Protein AF-A0A8J2QNC5-F1 (afdb_monomer)

Solvent-accessible surface area (backbone atoms only — not comparable to full-atom values): 19377 Å² total; per-residue (Å²): 136,86,84,87,81,80,96,69,86,77,87,66,56,69,68,59,48,33,49,53,51,22,51,49,37,70,78,50,76,65,97,70,97,42,70,90,54,40,62,52,73,71,55,55,55,54,47,46,69,73,39,71,86,63,71,85,75,71,85,70,73,86,60,98,73,68,74,69,54,45,62,67,56,53,47,48,50,52,51,52,52,49,53,52,28,50,76,73,73,49,48,74,44,47,76,37,73,85,32,54,48,76,51,63,70,46,68,48,73,67,62,102,68,95,68,97,61,63,35,40,39,38,92,66,32,42,47,48,73,48,88,58,74,51,87,69,59,81,49,49,63,92,90,46,54,40,45,34,24,91,82,38,53,89,39,44,66,51,47,37,48,41,43,69,71,44,52,51,51,48,36,59,75,72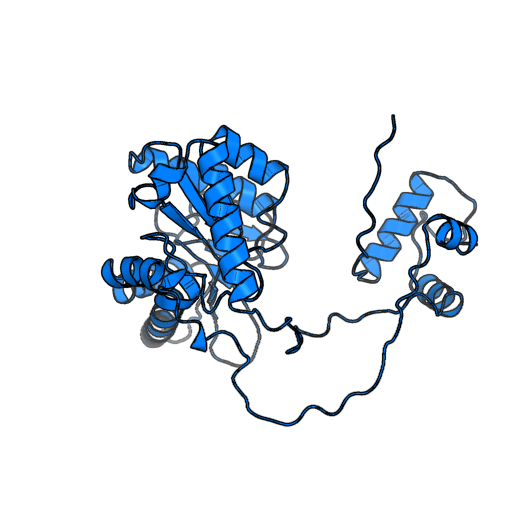,65,49,66,76,62,30,42,37,38,30,63,61,48,78,41,64,72,32,70,68,36,52,49,51,30,53,77,69,33,34,46,80,41,67,40,68,75,94,37,48,89,53,60,33,32,53,69,63,41,45,49,63,46,32,55,51,33,34,56,54,39,52,50,51,51,46,68,76,39,78,90,62,76,66,42,87,52,56,41,44,48,47,43,49,59,10,40,69,74,43,65,45,74,65,45,56,54,47,10,31,41,63,34,22,58,43,64,68,39,72,90,77,48,71,56,84,75,32,70,72,92,70,96,71,82,90,77,90,80,81,89,81,84,85,81,84,83,52,72,75,60,52,67,72,63,79,119

Organism: NCBI:txid151541

Sequence (321 aa):
MDYKVNEEGVSLKIENWKRSVSKFLEEKPRPNPFKVNYPGDGWVKAFLKRHPNIVQRTSEGVTQSSANVSEQDIRKWFAEIHQYLEEIGLLQLLDDRTRVFNGDESGFQLCPKTGKLLEKLAHPWLSTTTSEFHKNSDGIPKDWGEGRSDNGWMTSELFFEYIGNIFYPYLLQKGVALPVIYFLDGYKTHLTYCASKLCKELGIELIALYTNATHILQPTDVAVFRPVKAAWKDTARTWLMNNPGESITKVNFAGILDEALEKSIKPETLINGFKACWLVPFNPDAIDYEKCLGSNKHNQTQNPQHQERVLSFSQFSQIVI

Structure (mmCIF, N/CA/C/O backbone):
data_AF-A0A8J2QNC5-F1
#
_entry.id   AF-A0A8J2QNC5-F1
#
loop_
_atom_site.group_PDB
_atom_site.id
_atom_site.type_symbol
_atom_site.label_atom_id
_atom_site.label_alt_id
_atom_site.label_comp_id
_atom_site.label_asym_id
_atom_site.label_entity_id
_atom_site.label_seq_id
_atom_site.pdbx_PDB_ins_code
_atom_site.Cartn_x
_atom_site.Cartn_y
_atom_site.Cartn_z
_atom_site.occupancy
_atom_site.B_iso_or_equiv
_atom_site.auth_seq_id
_atom_site.auth_comp_id
_atom_site.auth_asym_id
_atom_site.auth_atom_id
_atom_site.pdbx_PDB_model_num
ATOM 1 N N . MET A 1 1 ? -0.934 31.432 20.624 1.00 29.62 1 MET A N 1
ATOM 2 C CA . MET A 1 1 ? 0.409 31.288 21.230 1.00 29.62 1 MET A CA 1
ATOM 3 C C . MET A 1 1 ? 0.637 29.813 21.523 1.00 29.62 1 MET A C 1
ATOM 5 O O . MET A 1 1 ? -0.338 29.076 21.543 1.00 29.62 1 MET A O 1
ATOM 9 N N . ASP A 1 2 ? 1.899 29.426 21.695 1.00 21.16 2 ASP A N 1
ATOM 10 C CA . ASP A 1 2 ? 2.385 28.104 22.123 1.00 21.16 2 ASP A CA 1
ATOM 11 C C . ASP A 1 2 ? 2.107 26.903 21.202 1.00 21.16 2 ASP A C 1
ATOM 13 O O . ASP A 1 2 ? 1.173 26.128 21.389 1.00 21.16 2 ASP A O 1
ATOM 17 N N . TYR A 1 3 ? 3.029 26.686 20.257 1.00 21.08 3 TYR A N 1
ATOM 18 C CA . TYR A 1 3 ? 3.236 25.382 19.623 1.00 21.08 3 TYR A CA 1
ATOM 19 C C . TYR A 1 3 ? 4.318 24.606 20.384 1.00 21.08 3 TYR A C 1
ATOM 21 O O . TYR A 1 3 ? 5.479 25.019 20.416 1.00 21.08 3 TYR A O 1
ATOM 29 N N . LYS A 1 4 ? 3.949 23.462 20.969 1.00 22.31 4 LYS A N 1
ATOM 30 C CA . LYS A 1 4 ? 4.911 22.451 21.433 1.00 22.31 4 LYS A CA 1
ATOM 31 C C . LYS A 1 4 ? 5.438 21.680 20.220 1.00 22.31 4 LYS A C 1
ATOM 33 O O . LYS A 1 4 ? 4.648 21.247 19.387 1.00 22.31 4 LYS A O 1
ATOM 38 N N . VAL A 1 5 ? 6.755 21.504 20.134 1.00 27.64 5 VAL A N 1
ATOM 39 C CA . VAL A 1 5 ? 7.411 20.661 19.121 1.00 27.64 5 VAL A CA 1
ATOM 40 C C . VAL A 1 5 ? 7.910 19.396 19.813 1.00 27.64 5 VAL A C 1
ATOM 42 O O . VAL A 1 5 ? 8.544 19.487 20.862 1.00 27.64 5 VAL A O 1
ATOM 45 N N . ASN A 1 6 ? 7.582 18.232 19.252 1.00 27.06 6 ASN A N 1
ATOM 46 C CA . ASN A 1 6 ? 7.775 16.933 19.901 1.00 27.06 6 ASN A CA 1
ATOM 47 C C . ASN A 1 6 ? 9.232 16.434 19.840 1.00 27.06 6 ASN A C 1
ATOM 49 O O . ASN A 1 6 ? 9.978 16.739 18.910 1.00 27.06 6 ASN A O 1
ATOM 53 N N . GLU A 1 7 ? 9.609 15.626 20.832 1.00 32.22 7 GLU A N 1
ATOM 54 C CA . GLU A 1 7 ? 10.976 15.162 21.107 1.00 32.22 7 GLU A CA 1
ATOM 55 C C . GLU A 1 7 ? 11.422 13.962 20.235 1.00 32.22 7 GLU A C 1
ATOM 57 O O . GLU A 1 7 ? 11.899 12.954 20.751 1.00 32.22 7 GLU A O 1
ATOM 62 N N . GLU A 1 8 ? 11.306 14.050 18.905 1.00 34.81 8 GLU A N 1
ATOM 63 C CA . GLU A 1 8 ? 11.883 13.041 17.996 1.00 34.81 8 GLU A CA 1
ATOM 64 C C . GLU A 1 8 ? 13.254 13.471 17.445 1.00 34.81 8 GLU A C 1
ATOM 66 O O . GLU A 1 8 ? 13.409 14.520 16.817 1.00 34.81 8 GLU A O 1
ATOM 71 N N . GLY A 1 9 ? 14.272 12.633 17.672 1.00 33.31 9 GLY A N 1
ATOM 72 C CA . GLY A 1 9 ? 15.656 12.901 17.281 1.00 33.31 9 GLY A CA 1
ATOM 73 C C . GLY A 1 9 ? 15.840 13.034 15.766 1.00 33.31 9 GLY A C 1
ATOM 74 O O . GLY A 1 9 ? 15.648 12.080 15.012 1.00 33.31 9 GLY A O 1
ATOM 75 N N . VAL A 1 10 ? 16.271 14.213 15.314 1.00 31.25 10 VAL A N 1
ATOM 76 C CA . VAL A 1 10 ? 16.454 14.501 13.886 1.00 31.25 10 VAL A CA 1
ATOM 77 C C . VAL A 1 10 ? 17.689 13.778 13.336 1.00 31.25 10 VAL A C 1
ATOM 79 O O . VAL A 1 10 ? 18.814 14.019 13.774 1.00 31.25 10 VAL A O 1
ATOM 82 N N . SER A 1 11 ? 17.501 12.944 12.308 1.00 36.34 11 SER A N 1
ATOM 83 C CA . SER A 1 11 ? 18.607 12.433 11.489 1.00 36.34 11 SER A CA 1
ATOM 84 C C . SER A 1 11 ? 19.166 13.566 10.621 1.00 36.34 11 SER A C 1
ATOM 86 O O . SER A 1 11 ? 18.604 13.943 9.590 1.00 36.34 11 SER A O 1
ATOM 88 N N . LEU A 1 12 ? 20.260 14.171 11.080 1.00 44.06 12 LEU A N 1
ATOM 89 C CA . LEU A 1 12 ? 20.833 15.363 10.467 1.00 44.06 12 LEU A CA 1
ATOM 90 C C . LEU A 1 12 ? 21.893 15.009 9.417 1.00 44.06 12 LEU A C 1
ATOM 92 O O . LEU A 1 12 ? 23.070 14.826 9.727 1.00 44.06 12 LEU A O 1
ATOM 96 N N . LYS A 1 13 ? 21.504 15.055 8.135 1.00 54.78 13 LYS A N 1
ATOM 97 C CA . LYS A 1 13 ? 22.460 15.449 7.085 1.00 54.78 13 LYS A CA 1
ATOM 98 C C . LYS A 1 13 ? 23.021 16.827 7.460 1.00 54.78 13 LYS A C 1
ATOM 100 O O . LYS A 1 13 ? 22.252 17.704 7.854 1.00 54.78 13 LYS A O 1
ATOM 105 N N . ILE A 1 14 ? 24.332 17.028 7.309 1.00 57.78 14 ILE A N 1
ATOM 106 C CA . ILE A 1 14 ? 25.032 18.258 7.735 1.00 57.78 14 ILE A CA 1
ATOM 107 C C . ILE A 1 14 ? 24.345 19.531 7.199 1.00 57.78 14 ILE A C 1
ATOM 109 O O . ILE A 1 14 ? 24.157 20.482 7.953 1.00 57.78 14 ILE A O 1
ATOM 113 N N . GLU A 1 15 ? 23.872 19.519 5.950 1.00 60.22 15 GLU A N 1
ATOM 114 C CA . GLU A 1 15 ? 23.147 20.643 5.334 1.00 60.22 15 GLU A CA 1
ATOM 115 C C . GLU A 1 15 ? 21.818 20.991 6.023 1.00 60.22 15 GLU A C 1
ATOM 117 O O . GLU A 1 15 ? 21.494 22.170 6.181 1.00 60.22 15 GLU A O 1
ATOM 122 N N . ASN A 1 16 ? 21.066 19.990 6.493 1.00 57.44 16 ASN A N 1
ATOM 123 C CA . ASN A 1 16 ? 19.830 20.228 7.244 1.00 57.44 16 ASN A CA 1
ATOM 124 C C . ASN A 1 16 ? 20.146 20.895 8.583 1.00 57.44 16 ASN A C 1
ATOM 126 O O . ASN A 1 16 ? 19.436 21.808 8.993 1.00 57.44 16 ASN A O 1
ATOM 130 N N . TRP A 1 17 ? 21.245 20.496 9.228 1.00 63.81 17 TRP A N 1
ATOM 131 C CA . TRP A 1 17 ? 21.673 21.101 10.483 1.00 63.81 17 TRP A CA 1
ATOM 132 C C . TRP A 1 17 ? 22.150 22.549 10.299 1.00 63.81 17 TRP A C 1
ATOM 134 O O . TRP A 1 17 ? 21.709 23.431 11.038 1.00 63.81 17 TRP A O 1
ATOM 144 N N . LYS A 1 18 ? 22.954 22.829 9.261 1.00 72.94 18 LYS A N 1
ATOM 145 C CA . LYS A 1 18 ? 23.329 24.203 8.879 1.00 72.94 18 LYS A CA 1
ATOM 146 C C . LYS A 1 18 ? 22.092 25.073 8.624 1.00 72.94 18 LYS A C 1
ATOM 148 O O . LYS A 1 18 ? 22.010 26.188 9.138 1.00 72.94 18 LYS A O 1
ATOM 153 N N . ARG A 1 19 ? 21.099 24.549 7.891 1.00 71.06 19 ARG A N 1
ATOM 154 C CA . ARG A 1 19 ? 19.824 25.234 7.612 1.00 71.06 19 ARG A CA 1
ATOM 155 C C . ARG A 1 19 ? 19.006 25.487 8.887 1.00 71.06 19 ARG A C 1
ATOM 157 O O . ARG A 1 19 ? 18.462 26.578 9.030 1.00 71.06 19 ARG A O 1
ATOM 164 N N . SER A 1 20 ? 18.958 24.543 9.831 1.00 68.88 20 SER A N 1
ATOM 165 C CA . SER A 1 20 ? 18.311 24.747 11.139 1.00 68.88 20 SER A CA 1
ATOM 166 C C . SER A 1 20 ? 18.982 25.851 11.962 1.00 68.88 20 SER A C 1
ATOM 168 O O . SER A 1 20 ? 18.287 26.646 12.589 1.00 68.88 20 SER A O 1
ATOM 170 N N . VAL A 1 21 ? 20.317 25.936 11.938 1.00 74.44 21 VAL A N 1
ATOM 171 C CA . VAL A 1 21 ? 21.070 27.004 12.620 1.00 74.44 21 VAL A CA 1
ATOM 172 C C . VAL A 1 21 ? 20.845 28.367 11.949 1.00 74.44 21 VAL A C 1
ATOM 174 O O . VAL A 1 21 ? 20.629 29.342 12.664 1.00 74.44 21 VAL A O 1
ATOM 177 N N . SER A 1 22 ? 20.815 28.435 10.611 1.00 77.50 22 SER A N 1
ATOM 178 C CA . SER A 1 22 ? 20.466 29.665 9.871 1.00 77.50 22 SER A CA 1
ATOM 179 C C . SER A 1 22 ? 19.078 30.171 10.265 1.00 77.50 22 SER A C 1
ATOM 181 O O . SER A 1 22 ? 18.946 31.289 10.757 1.00 77.50 22 SER A O 1
ATOM 183 N N . LYS A 1 23 ? 18.064 29.295 10.193 1.00 74.81 23 LYS A N 1
ATOM 184 C CA . LYS A 1 23 ? 16.684 29.620 10.573 1.00 74.81 23 LYS A CA 1
ATOM 185 C C . LYS A 1 23 ? 16.572 30.090 12.029 1.00 74.81 23 LYS A C 1
ATOM 187 O O . LYS A 1 23 ? 15.871 31.055 12.308 1.00 74.81 23 LYS A O 1
ATOM 192 N N . PHE A 1 24 ? 17.301 29.469 12.959 1.00 76.81 24 PHE A N 1
ATOM 193 C CA . PHE A 1 24 ? 17.338 29.924 14.353 1.00 76.81 24 PHE A CA 1
ATOM 194 C C . PHE A 1 24 ? 17.946 31.330 14.506 1.00 76.81 24 PHE A C 1
ATOM 196 O O . PHE A 1 24 ? 17.473 32.111 15.329 1.00 76.81 24 PHE A O 1
ATOM 203 N N . LEU A 1 25 ? 18.976 31.671 13.725 1.00 77.56 25 LEU A N 1
ATOM 204 C CA . LEU A 1 25 ? 19.596 33.003 13.729 1.00 77.56 25 LEU A CA 1
ATOM 205 C C . LEU A 1 25 ? 18.751 34.064 13.009 1.00 77.56 25 LEU A C 1
ATOM 207 O O . LEU A 1 25 ? 18.864 35.244 13.333 1.00 77.56 25 LEU A O 1
ATOM 211 N N . GLU A 1 26 ? 17.899 33.658 12.069 1.00 76.50 26 GLU A N 1
ATOM 212 C CA . GLU A 1 26 ? 16.871 34.504 11.452 1.00 76.50 26 GLU A CA 1
ATOM 213 C C . GLU A 1 26 ? 15.725 34.792 12.443 1.00 76.50 26 GLU A C 1
ATOM 215 O O . GLU A 1 26 ? 15.348 35.947 12.629 1.00 76.50 26 GLU A O 1
ATOM 220 N N . GLU A 1 27 ? 15.221 33.768 13.144 1.00 72.94 27 GLU A N 1
ATOM 221 C CA . GLU A 1 27 ? 14.163 33.900 14.163 1.00 72.94 27 GLU A CA 1
ATOM 222 C C . GLU A 1 27 ? 14.635 34.613 15.442 1.00 72.94 27 GLU A C 1
ATOM 224 O O . GLU A 1 27 ? 13.846 35.277 16.118 1.00 72.94 27 GLU A O 1
ATOM 229 N N . LYS A 1 28 ? 15.913 34.460 15.811 1.00 77.69 28 LYS A N 1
ATOM 230 C CA . LYS A 1 28 ? 16.523 35.057 17.010 1.00 77.69 28 LYS A CA 1
ATOM 231 C C . LYS A 1 28 ? 17.882 35.678 16.662 1.00 77.69 28 LYS A C 1
ATOM 233 O O . LYS A 1 28 ? 18.916 35.067 16.952 1.00 77.69 28 LYS A O 1
ATOM 238 N N . PRO A 1 29 ? 17.898 36.900 16.090 1.00 78.12 29 PRO A N 1
ATOM 239 C CA . PRO A 1 29 ? 19.122 37.586 15.690 1.00 78.12 29 PRO A CA 1
ATOM 240 C C . PRO A 1 29 ? 20.141 37.693 16.827 1.00 78.12 29 PRO A C 1
ATOM 242 O O . PRO A 1 29 ? 19.853 38.211 17.908 1.00 78.12 29 PRO A O 1
ATOM 245 N N . ARG A 1 30 ? 21.355 37.197 16.575 1.00 76.56 30 ARG A N 1
ATOM 246 C CA . ARG A 1 30 ? 22.497 37.239 17.500 1.00 76.56 30 ARG A CA 1
ATOM 247 C C . ARG A 1 30 ? 23.788 37.536 16.731 1.00 76.56 30 ARG A C 1
ATOM 249 O O . ARG A 1 30 ? 23.935 37.027 15.616 1.00 76.56 30 ARG A O 1
ATOM 256 N N . PRO A 1 31 ? 24.743 38.291 17.311 1.00 79.06 31 PRO A N 1
ATOM 257 C CA . PRO A 1 31 ? 26.072 38.457 16.730 1.00 79.06 31 PRO A CA 1
ATOM 258 C C . PRO A 1 31 ? 26.729 37.094 16.495 1.00 79.06 31 PRO A C 1
ATOM 260 O O . PRO A 1 31 ? 26.821 36.277 17.410 1.00 79.06 31 PRO A O 1
ATOM 263 N N . ASN A 1 32 ? 27.156 36.834 15.262 1.00 82.12 32 ASN A N 1
ATOM 264 C CA . ASN A 1 32 ? 27.737 35.560 14.852 1.00 82.12 32 ASN A CA 1
ATOM 265 C C . ASN A 1 32 ? 28.772 35.781 13.726 1.00 82.12 32 ASN A C 1
ATOM 267 O O . ASN A 1 32 ? 28.712 36.804 13.043 1.00 82.12 32 ASN A O 1
ATOM 271 N N . PRO A 1 33 ? 29.732 34.860 13.522 1.00 77.94 33 PRO A N 1
ATOM 272 C CA . PRO A 1 33 ? 30.798 35.021 12.531 1.00 77.94 33 PRO A CA 1
ATOM 273 C C . PRO A 1 33 ? 30.414 34.527 11.121 1.00 77.94 33 PRO A C 1
ATOM 275 O O . PRO A 1 33 ? 31.298 34.331 10.284 1.00 77.94 33 PRO A O 1
ATOM 278 N N . PHE A 1 34 ? 29.136 34.243 10.847 1.00 83.00 34 PHE A N 1
ATOM 279 C CA . PHE A 1 34 ? 28.715 33.622 9.591 1.00 83.00 34 PHE A CA 1
ATOM 280 C C . PHE A 1 34 ? 28.408 34.654 8.508 1.00 83.00 34 PHE A C 1
ATOM 282 O O . PHE A 1 34 ? 27.850 35.721 8.759 1.00 83.00 34 PHE A O 1
ATOM 289 N N . LYS A 1 35 ? 28.712 34.303 7.255 1.00 74.12 35 LYS A N 1
ATOM 290 C CA . LYS A 1 35 ? 28.226 35.068 6.105 1.00 74.12 35 LYS A CA 1
ATOM 291 C C . LYS A 1 35 ? 26.746 34.737 5.913 1.00 74.12 35 LYS A C 1
ATOM 293 O O . LYS A 1 35 ? 26.406 33.574 5.730 1.00 74.12 35 LYS A O 1
ATOM 298 N N . VAL A 1 36 ? 25.888 35.759 5.957 1.00 79.12 36 VAL A N 1
ATOM 299 C CA . VAL A 1 36 ? 24.428 35.628 5.772 1.00 79.12 36 VAL A CA 1
ATOM 300 C C . VAL A 1 36 ? 23.804 34.617 6.757 1.00 79.12 36 VAL A C 1
ATOM 302 O O . VAL A 1 36 ? 23.012 33.772 6.366 1.00 79.12 36 VAL A O 1
ATOM 305 N N . ASN A 1 37 ? 24.216 34.657 8.034 1.00 79.75 37 ASN A N 1
ATOM 306 C CA . ASN A 1 37 ? 23.778 33.750 9.115 1.00 79.75 37 ASN A CA 1
ATOM 307 C C . ASN A 1 37 ? 23.976 32.234 8.866 1.00 79.75 37 ASN A C 1
ATOM 309 O O . ASN A 1 37 ? 23.597 31.424 9.713 1.00 79.75 37 ASN A O 1
ATOM 313 N N . TYR A 1 38 ? 24.626 31.830 7.770 1.00 81.38 38 TYR A N 1
ATOM 314 C CA . TYR A 1 38 ? 24.730 30.430 7.370 1.00 81.38 38 TYR A CA 1
ATOM 315 C C . TYR A 1 38 ? 26.075 29.800 7.793 1.00 81.38 38 TYR A C 1
ATOM 317 O O . TYR A 1 38 ? 27.135 30.221 7.310 1.00 81.38 38 TYR A O 1
ATOM 325 N N . PRO A 1 39 ? 26.093 28.789 8.685 1.00 81.38 39 PRO A N 1
ATOM 326 C CA . PRO A 1 39 ? 27.338 28.207 9.186 1.00 81.38 39 PRO A CA 1
ATOM 327 C C . PRO A 1 39 ? 28.057 27.338 8.142 1.00 81.38 39 PRO A C 1
ATOM 329 O O . PRO A 1 39 ? 27.474 26.457 7.514 1.00 81.38 39 PRO A O 1
ATOM 332 N N . GLY A 1 40 ? 29.371 27.535 8.008 1.00 78.12 40 GLY A N 1
ATOM 333 C CA . GLY A 1 40 ? 30.230 26.715 7.144 1.00 78.12 40 GLY A CA 1
ATOM 334 C C . GLY A 1 40 ? 30.708 25.407 7.793 1.00 78.12 40 GLY A C 1
ATOM 335 O O . GLY A 1 40 ? 30.679 25.244 9.015 1.00 78.12 40 GLY A O 1
ATOM 336 N N . ASP A 1 41 ? 31.243 24.487 6.984 1.00 75.62 41 ASP A N 1
ATOM 337 C CA . ASP A 1 41 ? 31.716 23.161 7.429 1.00 75.62 41 ASP A CA 1
ATOM 338 C C . ASP A 1 41 ? 32.798 23.192 8.516 1.00 75.62 41 ASP A C 1
ATOM 340 O O . ASP A 1 41 ? 32.871 22.295 9.357 1.00 75.62 41 ASP A O 1
ATOM 344 N N . GLY A 1 42 ? 33.634 24.234 8.534 1.00 76.88 42 GLY A N 1
ATOM 345 C CA . GLY A 1 42 ? 34.617 24.437 9.601 1.00 76.88 42 GLY A CA 1
ATOM 346 C C . GLY A 1 42 ? 33.959 24.644 10.970 1.00 76.88 42 GLY A C 1
ATOM 347 O O . GLY A 1 42 ? 34.421 24.084 11.963 1.00 76.88 42 GLY A O 1
ATOM 348 N N . TRP A 1 43 ? 32.841 25.378 11.017 1.00 82.69 43 TRP A N 1
ATOM 349 C CA . TRP A 1 43 ? 32.079 25.584 12.249 1.00 82.69 43 TRP A CA 1
ATOM 350 C C . TRP A 1 43 ? 31.350 24.308 12.677 1.00 82.69 43 TRP A C 1
ATOM 352 O O . TRP A 1 43 ? 31.426 23.938 13.846 1.00 82.69 43 TRP A O 1
ATOM 362 N N . VAL A 1 44 ? 30.739 23.588 11.728 1.00 73.62 44 VAL A N 1
ATOM 363 C CA . VAL A 1 44 ? 30.098 22.277 11.952 1.00 73.62 44 VAL A CA 1
ATOM 364 C C . VAL A 1 44 ? 31.063 21.314 12.656 1.00 73.62 44 VAL A C 1
ATOM 366 O O . VAL A 1 44 ? 30.740 20.761 13.708 1.00 73.62 44 VAL A O 1
ATOM 369 N N . LYS A 1 45 ? 32.288 21.174 12.131 1.00 73.50 45 LYS A N 1
ATOM 370 C CA . LYS A 1 45 ? 33.338 20.323 12.719 1.00 73.50 45 LYS A CA 1
ATOM 371 C C . LYS A 1 45 ? 33.786 20.812 14.100 1.00 73.50 45 LYS A C 1
ATOM 373 O O . LYS A 1 45 ? 33.954 20.002 15.010 1.00 73.50 45 LYS A O 1
ATOM 378 N N . ALA A 1 46 ? 33.968 22.122 14.277 1.00 75.62 46 ALA A N 1
ATOM 379 C CA . ALA A 1 46 ? 34.371 22.703 15.559 1.00 75.62 46 ALA A CA 1
ATOM 380 C C . ALA A 1 46 ? 33.291 22.555 16.647 1.00 75.62 46 ALA A C 1
ATOM 382 O O . ALA A 1 46 ? 33.618 22.344 17.811 1.00 75.62 46 ALA A O 1
ATOM 383 N N . PHE A 1 47 ? 32.012 22.632 16.282 1.00 75.31 47 PHE A N 1
ATOM 384 C CA . PHE A 1 47 ? 30.885 22.430 17.189 1.00 75.31 47 PHE A CA 1
ATOM 385 C C . PHE A 1 47 ? 30.745 20.960 17.601 1.00 75.31 47 PHE A C 1
ATOM 387 O O . PHE A 1 47 ? 30.717 20.679 18.794 1.00 75.31 47 PHE A O 1
ATOM 394 N N . LEU A 1 48 ? 30.763 20.010 16.656 1.00 69.12 48 LEU A N 1
ATOM 395 C CA . LEU A 1 48 ? 30.725 18.575 16.989 1.00 69.12 48 LEU A CA 1
ATOM 396 C C . LEU A 1 48 ? 31.912 18.164 17.881 1.00 69.12 48 LEU A C 1
ATOM 398 O O . LEU A 1 48 ? 31.746 17.380 18.810 1.00 69.12 48 LEU A O 1
ATOM 402 N N . LYS A 1 49 ? 33.093 18.771 17.683 1.00 73.44 49 LYS A N 1
ATOM 403 C CA . LYS A 1 49 ? 34.256 18.586 18.567 1.00 73.44 49 LYS A CA 1
ATOM 404 C C . LYS A 1 49 ? 34.055 19.155 19.984 1.00 73.44 49 LYS A C 1
ATOM 406 O O . LYS A 1 49 ? 34.629 18.616 20.925 1.00 73.44 49 LYS A O 1
ATOM 411 N N . ARG A 1 50 ? 33.275 20.233 20.149 1.00 75.44 50 ARG A N 1
ATOM 412 C CA . ARG A 1 50 ? 32.922 20.812 21.465 1.00 75.44 50 ARG A CA 1
ATOM 413 C C . ARG A 1 50 ? 31.793 20.055 22.170 1.00 75.44 50 ARG A C 1
ATOM 415 O O . ARG A 1 50 ? 31.714 20.102 23.393 1.00 75.44 50 ARG A O 1
ATOM 422 N N . HIS A 1 51 ? 30.957 19.342 21.420 1.00 66.81 51 HIS A N 1
ATOM 423 C CA . HIS A 1 51 ? 29.801 18.611 21.935 1.00 66.81 51 HIS A CA 1
ATOM 424 C C . HIS A 1 51 ? 29.881 17.121 21.550 1.00 66.81 51 HIS A C 1
ATOM 426 O O . HIS A 1 51 ? 29.052 16.651 20.769 1.00 66.81 51 HIS A O 1
ATOM 432 N N . PRO A 1 52 ? 30.843 16.352 22.106 1.00 64.69 52 PRO A N 1
ATOM 433 C CA . PRO A 1 52 ? 31.055 14.936 21.765 1.00 64.69 52 PRO A CA 1
ATOM 434 C C . PRO A 1 52 ? 29.847 14.038 22.085 1.00 64.69 52 PRO A C 1
ATOM 436 O O . PRO A 1 52 ? 29.732 12.935 21.563 1.00 64.69 52 PRO A O 1
ATOM 439 N N . ASN A 1 53 ? 28.920 14.534 22.908 1.00 53.12 53 ASN A N 1
ATOM 440 C CA . ASN A 1 53 ? 27.634 13.917 23.229 1.00 53.12 53 ASN A CA 1
ATOM 441 C C . ASN A 1 53 ? 26.704 13.821 21.995 1.00 53.12 53 ASN A C 1
ATOM 443 O O . ASN A 1 53 ? 25.748 13.049 21.999 1.00 53.12 53 ASN A O 1
ATOM 447 N N . ILE A 1 54 ? 26.954 14.623 20.952 1.00 56.44 54 ILE A N 1
ATOM 448 C CA . ILE A 1 54 ? 26.186 14.654 19.703 1.00 56.44 54 ILE A CA 1
ATOM 449 C C . ILE A 1 54 ? 26.805 13.642 18.734 1.00 56.44 54 ILE A C 1
ATOM 451 O O . ILE A 1 54 ? 27.692 13.958 17.940 1.00 56.44 54 ILE A O 1
ATOM 455 N N . VAL A 1 55 ? 26.334 12.398 18.809 1.00 47.56 55 VAL A N 1
ATOM 456 C CA . VAL A 1 55 ? 26.816 11.311 17.948 1.00 47.56 55 VAL A CA 1
ATOM 457 C C . VAL A 1 55 ? 26.296 11.495 16.522 1.00 47.56 55 VAL A C 1
ATOM 459 O O . VAL A 1 55 ? 25.092 11.415 16.272 1.00 47.56 55 VAL A O 1
ATOM 462 N N . GLN A 1 56 ? 27.210 11.672 15.564 1.00 43.34 56 GLN A N 1
ATOM 463 C CA . GLN A 1 56 ? 26.895 11.630 14.135 1.00 43.34 56 GLN A CA 1
ATOM 464 C C . GLN A 1 56 ? 26.532 10.192 13.728 1.00 43.34 56 GLN A C 1
ATOM 466 O O . GLN A 1 56 ? 27.377 9.429 13.258 1.00 43.34 56 GLN A O 1
ATOM 471 N N . ARG A 1 57 ? 25.262 9.811 13.895 1.00 39.66 57 ARG A N 1
ATOM 472 C CA . ARG A 1 57 ? 24.751 8.542 13.365 1.00 39.66 57 ARG A CA 1
ATOM 473 C C . ARG A 1 57 ? 24.726 8.621 11.842 1.00 39.66 57 ARG A C 1
ATOM 475 O O . ARG A 1 57 ? 23.974 9.403 11.262 1.00 39.66 57 ARG A O 1
ATOM 482 N N . THR A 1 58 ? 25.557 7.812 11.193 1.00 31.05 58 THR A N 1
ATOM 483 C CA . THR A 1 58 ? 25.344 7.497 9.775 1.00 31.05 58 THR A CA 1
ATOM 484 C C . THR A 1 58 ? 24.052 6.681 9.689 1.00 31.05 58 THR A C 1
ATOM 486 O O . THR A 1 58 ? 23.767 5.917 10.611 1.00 31.05 58 THR A O 1
ATOM 489 N N . SER A 1 59 ? 23.257 6.819 8.626 1.00 29.27 59 SER A N 1
ATOM 490 C CA . SER A 1 59 ? 22.192 5.847 8.369 1.00 29.27 59 SER A CA 1
ATOM 491 C C . SER A 1 59 ? 22.829 4.516 7.977 1.00 29.27 59 SER A C 1
ATOM 493 O O . SER A 1 59 ? 23.090 4.253 6.803 1.00 29.27 59 SER A O 1
ATOM 495 N N . GLU A 1 60 ? 23.102 3.684 8.978 1.00 28.78 60 GLU A N 1
ATOM 496 C CA . GLU A 1 60 ? 23.326 2.261 8.767 1.00 28.78 60 GLU A CA 1
ATOM 497 C C . GLU A 1 60 ? 22.122 1.721 7.988 1.00 28.78 60 GLU A C 1
ATOM 499 O O . GLU A 1 60 ? 20.968 1.956 8.355 1.00 28.78 60 GLU A O 1
ATOM 504 N N . GLY A 1 61 ? 22.382 1.075 6.849 1.00 35.50 61 GLY A N 1
ATOM 505 C CA . GLY A 1 61 ? 21.316 0.440 6.081 1.00 35.50 61 GLY A CA 1
ATOM 506 C C . GLY A 1 61 ? 20.681 -0.631 6.954 1.00 35.50 61 GLY A C 1
ATOM 507 O O . GLY A 1 61 ? 21.430 -1.455 7.470 1.00 35.50 61 GLY A O 1
ATOM 508 N N . VAL A 1 62 ? 19.350 -0.567 7.117 1.00 36.16 62 VAL A N 1
ATOM 509 C CA . VAL A 1 62 ? 18.534 -1.346 8.070 1.00 36.16 62 VAL A CA 1
ATOM 510 C C . VAL A 1 62 ? 19.142 -2.723 8.328 1.00 36.16 62 VAL A C 1
ATOM 512 O O . VAL A 1 62 ? 19.000 -3.650 7.530 1.00 36.16 62 VAL A O 1
ATOM 515 N N . THR A 1 63 ? 19.888 -2.819 9.427 1.00 32.00 63 THR A N 1
ATOM 516 C CA . THR A 1 63 ? 20.491 -4.065 9.886 1.00 32.00 63 THR A CA 1
ATOM 517 C C . THR A 1 63 ? 19.394 -4.971 10.440 1.00 32.00 63 THR A C 1
ATOM 519 O O . THR A 1 63 ? 18.262 -4.540 10.659 1.00 32.00 63 THR A O 1
ATOM 522 N N . GLN A 1 64 ? 19.707 -6.251 10.657 1.00 36.56 64 GLN A N 1
ATOM 523 C CA . GLN A 1 64 ? 18.774 -7.266 11.176 1.00 36.56 64 GLN A CA 1
ATOM 524 C C . GLN A 1 64 ? 18.459 -7.073 12.679 1.00 36.56 64 GLN A C 1
ATOM 526 O O . GLN A 1 64 ? 18.482 -8.014 13.464 1.00 36.56 64 GLN A O 1
ATOM 531 N N . SER A 1 65 ? 18.202 -5.829 13.077 1.00 33.34 65 SER A N 1
ATOM 532 C CA . SER A 1 65 ? 17.762 -5.369 14.395 1.00 33.34 65 SER A CA 1
ATOM 533 C C . SER A 1 65 ? 16.360 -4.746 14.338 1.00 33.34 65 SER A C 1
ATOM 535 O O . SER A 1 65 ? 15.944 -4.055 15.268 1.00 33.34 65 SER A O 1
ATOM 537 N N . SER A 1 66 ? 15.590 -5.037 13.281 1.00 42.72 66 SER A N 1
ATOM 538 C CA . SER A 1 66 ? 14.129 -5.049 13.374 1.00 42.72 66 SER A CA 1
ATOM 539 C C . SER A 1 66 ? 13.750 -5.963 14.539 1.00 42.72 66 SER A C 1
ATOM 541 O O . SER A 1 66 ? 14.040 -7.160 14.485 1.00 42.72 66 SER A O 1
ATOM 543 N N . ALA A 1 67 ? 13.160 -5.404 15.598 1.00 46.38 67 ALA A N 1
ATOM 544 C CA . ALA A 1 67 ? 12.718 -6.184 16.748 1.00 46.38 67 ALA A CA 1
ATOM 545 C C . ALA A 1 67 ? 11.856 -7.361 16.266 1.00 46.38 67 ALA A C 1
ATOM 547 O O . ALA A 1 67 ? 10.973 -7.165 15.430 1.00 46.38 67 ALA A O 1
ATOM 548 N N . ASN A 1 68 ? 12.154 -8.573 16.746 1.00 67.94 68 ASN A N 1
ATOM 549 C CA . ASN A 1 68 ? 11.457 -9.785 16.321 1.00 67.94 68 ASN A CA 1
ATOM 550 C C . ASN A 1 68 ? 9.957 -9.618 16.582 1.00 67.94 68 ASN A C 1
ATOM 552 O O . ASN A 1 68 ? 9.543 -9.620 17.741 1.00 67.94 68 ASN A O 1
ATOM 556 N N . VAL A 1 69 ? 9.159 -9.477 15.521 1.00 80.38 69 VAL A N 1
ATOM 557 C CA . VAL A 1 69 ? 7.702 -9.415 15.653 1.00 80.38 69 VAL A CA 1
ATOM 558 C C . VAL A 1 69 ? 7.205 -10.732 16.242 1.00 80.38 69 VAL A C 1
ATOM 560 O O . VAL A 1 69 ? 7.473 -11.806 15.694 1.00 80.38 69 VAL A O 1
ATOM 563 N N . SER A 1 70 ? 6.514 -10.657 17.378 1.00 88.50 70 SER A N 1
ATOM 564 C CA . SER A 1 70 ? 5.931 -11.831 18.018 1.00 88.50 70 SER A CA 1
ATOM 565 C C . SER A 1 70 ? 4.491 -12.063 17.555 1.00 88.50 70 SER A C 1
ATOM 567 O O . SER A 1 70 ? 3.798 -11.155 17.092 1.00 88.50 70 SER A O 1
ATOM 569 N N . GLU A 1 71 ? 4.004 -13.291 17.735 1.00 91.00 71 GLU A N 1
ATOM 570 C CA . GLU A 1 71 ? 2.57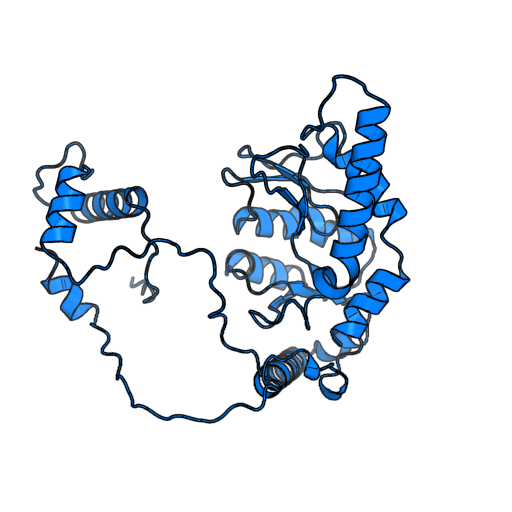4 -13.600 17.617 1.00 91.00 71 GLU A CA 1
ATOM 571 C C . GLU A 1 71 ? 1.719 -12.680 18.508 1.00 91.00 71 GLU A C 1
ATOM 573 O O . GLU A 1 71 ? 0.673 -12.200 18.073 1.00 91.00 71 GLU A O 1
ATOM 578 N N . GLN A 1 72 ? 2.185 -12.372 19.725 1.00 90.69 72 GLN A N 1
ATOM 579 C CA . GLN A 1 72 ? 1.468 -11.504 20.660 1.00 90.69 72 GLN A CA 1
ATOM 580 C C . GLN A 1 72 ? 1.323 -10.071 20.126 1.00 90.69 72 GLN A C 1
ATOM 582 O O . GLN A 1 72 ? 0.255 -9.480 20.284 1.00 90.69 72 GLN A O 1
ATOM 587 N N . ASP A 1 73 ? 2.350 -9.531 19.466 1.00 90.94 73 ASP A N 1
ATOM 588 C CA . ASP A 1 73 ? 2.305 -8.193 18.865 1.00 90.94 73 ASP A CA 1
ATOM 589 C C . ASP A 1 73 ? 1.284 -8.114 17.726 1.00 90.94 73 ASP A C 1
ATOM 591 O O . ASP A 1 73 ? 0.470 -7.191 17.678 1.00 90.94 73 ASP A O 1
ATOM 595 N N . ILE A 1 74 ? 1.286 -9.112 16.837 1.00 92.06 74 ILE A N 1
ATOM 596 C CA . ILE A 1 74 ? 0.340 -9.186 15.718 1.00 92.06 74 ILE A CA 1
ATOM 597 C C . ILE A 1 74 ? -1.084 -9.359 16.248 1.00 92.06 74 ILE A C 1
ATOM 599 O O . ILE A 1 74 ? -1.976 -8.620 15.841 1.00 92.06 74 ILE A O 1
ATOM 603 N N . ARG A 1 75 ? -1.316 -10.278 17.195 1.00 94.44 75 ARG A N 1
ATOM 604 C CA . ARG A 1 75 ? -2.638 -10.467 17.820 1.00 94.44 75 ARG A CA 1
ATOM 605 C C . ARG A 1 75 ? -3.142 -9.195 18.499 1.00 94.44 75 ARG A C 1
ATOM 607 O O . ARG A 1 75 ? -4.319 -8.870 18.368 1.00 94.44 75 ARG A O 1
ATOM 614 N N . LYS A 1 76 ? -2.257 -8.462 19.181 1.00 94.38 76 LYS A N 1
ATOM 615 C CA . LYS A 1 76 ? -2.572 -7.167 19.794 1.00 94.38 76 LYS A CA 1
ATOM 616 C C . LYS A 1 76 ? -2.973 -6.134 18.740 1.00 94.38 76 LYS A C 1
ATOM 618 O O . LYS A 1 76 ? -4.006 -5.501 18.915 1.00 94.38 76 LYS A O 1
ATOM 623 N N . TRP A 1 77 ? -2.239 -6.030 17.630 1.00 94.69 77 TRP A N 1
ATOM 624 C CA . TRP A 1 77 ? -2.609 -5.158 16.508 1.00 94.69 77 TRP A CA 1
ATOM 625 C C . TRP A 1 77 ? -3.973 -5.534 15.906 1.00 94.69 77 TRP A C 1
ATOM 627 O O . TRP A 1 77 ? -4.816 -4.660 15.734 1.00 94.69 77 TRP A O 1
ATOM 637 N N . PHE A 1 78 ? -4.250 -6.823 15.670 1.00 96.06 78 PHE A N 1
ATOM 638 C CA . PHE A 1 78 ? -5.569 -7.272 15.193 1.00 96.06 78 PHE A CA 1
ATOM 639 C C . PHE A 1 78 ? -6.703 -6.891 16.157 1.00 96.06 78 PHE A C 1
ATOM 641 O O . PHE A 1 78 ? -7.749 -6.426 15.709 1.00 96.06 78 PHE A O 1
ATOM 648 N N . ALA A 1 79 ? -6.496 -7.053 17.467 1.00 96.06 79 ALA A N 1
ATOM 649 C CA . ALA A 1 79 ? -7.476 -6.673 18.484 1.00 96.06 79 ALA A CA 1
ATOM 650 C C . ALA A 1 79 ? -7.687 -5.149 18.558 1.00 96.06 79 ALA A C 1
ATOM 652 O O . ALA A 1 79 ? -8.826 -4.696 18.638 1.00 96.06 79 ALA A O 1
ATOM 653 N N . GLU A 1 80 ? -6.612 -4.359 18.476 1.00 95.50 80 GLU A N 1
ATOM 654 C CA . GLU A 1 80 ? -6.671 -2.891 18.452 1.00 95.50 80 GLU A CA 1
ATOM 655 C C . GLU A 1 80 ? -7.410 -2.373 17.211 1.00 95.50 80 GLU A C 1
ATOM 657 O O . GLU A 1 80 ? -8.255 -1.489 17.331 1.00 95.50 80 GLU A O 1
ATOM 662 N N . ILE A 1 81 ? -7.159 -2.959 16.035 1.00 95.31 81 ILE A N 1
ATOM 663 C CA . ILE A 1 81 ? -7.874 -2.618 14.798 1.00 95.31 81 ILE A CA 1
ATOM 664 C C . ILE A 1 81 ? -9.346 -3.052 14.850 1.00 95.31 81 ILE A C 1
ATOM 666 O O . ILE A 1 81 ? -10.207 -2.280 14.431 1.00 95.31 81 ILE A O 1
ATOM 670 N N . HIS A 1 82 ? -9.660 -4.231 15.397 1.00 95.75 82 HIS A N 1
ATOM 671 C CA . HIS A 1 82 ? -11.049 -4.665 15.588 1.00 95.75 82 HIS A CA 1
ATOM 672 C C . HIS A 1 82 ? -11.813 -3.698 16.498 1.00 95.75 82 HIS A C 1
ATOM 674 O O . HIS A 1 82 ? -12.868 -3.200 16.112 1.00 95.75 82 HIS A O 1
ATOM 680 N N . GLN A 1 83 ? -11.273 -3.406 17.687 1.00 96.56 83 GLN A N 1
ATOM 681 C CA . GLN A 1 83 ? -11.896 -2.486 18.639 1.00 96.56 83 GLN A CA 1
ATOM 682 C C . GLN A 1 83 ? -12.071 -1.093 18.020 1.00 96.56 83 GLN A C 1
ATOM 684 O O . GLN A 1 83 ? -13.148 -0.512 18.109 1.00 96.56 83 GLN A O 1
ATOM 689 N N . TYR A 1 84 ? -11.044 -0.580 17.338 1.00 96.06 84 TYR A N 1
ATOM 690 C CA . TYR A 1 84 ? -11.114 0.710 16.657 1.00 96.06 84 TYR A CA 1
ATOM 691 C C . TYR A 1 84 ? -12.238 0.764 15.613 1.00 96.06 84 TYR A C 1
ATOM 693 O O . TYR A 1 84 ? -13.035 1.703 15.614 1.00 96.06 84 TYR A O 1
ATOM 701 N N . LEU A 1 85 ? -12.334 -0.249 14.744 1.00 95.19 85 LEU A N 1
ATOM 702 C CA . LEU A 1 85 ? -13.367 -0.327 13.707 1.00 95.19 85 LEU A CA 1
ATOM 703 C C . LEU A 1 85 ? -14.775 -0.515 14.288 1.00 95.19 85 LEU A C 1
ATOM 705 O O . LEU A 1 85 ? -15.742 -0.023 13.704 1.00 95.19 85 LEU A O 1
ATOM 709 N N . GLU A 1 86 ? -14.902 -1.182 15.433 1.00 96.25 86 GLU A N 1
ATOM 710 C CA . GLU A 1 86 ? -16.152 -1.290 16.189 1.00 96.25 86 GLU A CA 1
ATOM 711 C C . GLU A 1 86 ? -16.569 0.067 16.784 1.00 96.25 86 GLU A C 1
ATOM 713 O O . GLU A 1 86 ? -17.704 0.499 16.579 1.00 96.25 86 GLU A O 1
ATOM 718 N N . GLU A 1 87 ? -15.642 0.797 17.416 1.00 96.31 87 GLU A N 1
ATOM 719 C CA . GLU A 1 87 ? -15.877 2.131 17.995 1.00 96.31 87 GLU A CA 1
ATOM 720 C C . GLU A 1 87 ? -16.334 3.172 16.958 1.00 96.31 87 GLU A C 1
ATOM 722 O O . GLU A 1 87 ? -17.171 4.023 17.269 1.00 96.31 87 GLU A O 1
ATOM 727 N N . ILE A 1 88 ? -15.823 3.106 15.722 1.00 94.31 88 ILE A N 1
ATOM 728 C CA . ILE A 1 88 ? -16.247 3.997 14.624 1.00 94.31 88 ILE A CA 1
ATOM 729 C C . ILE A 1 88 ? -17.406 3.438 13.777 1.00 94.31 88 ILE A C 1
ATOM 731 O O . ILE A 1 88 ? -17.831 4.092 12.823 1.00 94.31 88 ILE A O 1
ATOM 735 N N . GLY A 1 89 ? -17.933 2.253 14.106 1.00 95.94 89 GLY A N 1
ATOM 736 C CA . GLY A 1 89 ? -19.071 1.638 13.412 1.00 95.94 89 GLY A CA 1
ATOM 737 C C . GLY A 1 89 ? -18.777 1.167 11.982 1.00 95.94 89 GLY A C 1
ATOM 738 O O . GLY A 1 89 ? -19.684 1.167 11.146 1.00 95.94 89 GLY A O 1
ATOM 739 N N . LEU A 1 90 ? -17.525 0.800 11.686 1.00 95.88 90 LEU A N 1
ATOM 740 C CA . LEU A 1 90 ? -17.057 0.309 10.381 1.00 95.88 90 LEU A CA 1
ATOM 741 C C . LEU A 1 90 ? -16.632 -1.172 10.381 1.00 95.88 90 LEU A C 1
ATOM 743 O O . LEU A 1 90 ? -16.203 -1.671 9.343 1.00 95.88 90 LEU A O 1
ATOM 747 N N . LEU A 1 91 ? -16.762 -1.892 11.500 1.00 93.88 91 LEU A N 1
ATOM 748 C CA . LEU A 1 91 ? -16.342 -3.296 11.638 1.00 93.88 91 LEU A CA 1
ATOM 749 C C . LEU A 1 91 ? -16.887 -4.210 10.523 1.00 93.88 91 LEU A C 1
ATOM 751 O O . LEU A 1 91 ? -16.143 -5.006 9.953 1.00 93.88 91 LEU A O 1
ATOM 755 N N . GLN A 1 92 ? -18.153 -4.028 10.139 1.00 93.50 92 GLN A N 1
ATOM 756 C CA . GLN A 1 92 ? -18.829 -4.771 9.067 1.00 93.50 92 GLN A CA 1
ATOM 757 C C . GLN A 1 92 ? -18.184 -4.618 7.676 1.00 93.50 92 GLN A C 1
ATOM 759 O O . GLN A 1 92 ? -18.492 -5.390 6.770 1.00 93.50 92 GLN A O 1
ATOM 764 N N . LEU A 1 93 ? -17.305 -3.629 7.473 1.00 93.25 93 LEU A N 1
ATOM 765 C CA . LEU A 1 93 ? -16.594 -3.460 6.204 1.00 93.25 93 LEU A CA 1
ATOM 766 C C . LEU A 1 93 ? -15.506 -4.517 5.988 1.00 93.25 93 LEU A C 1
ATOM 768 O O . LEU A 1 93 ? -15.142 -4.761 4.843 1.00 93.25 93 LEU A O 1
ATOM 772 N N . LEU A 1 94 ? -15.016 -5.171 7.047 1.00 90.44 94 LEU A N 1
ATOM 773 C CA . LEU A 1 94 ? -14.026 -6.251 6.940 1.00 90.44 94 LEU A CA 1
ATOM 774 C C . LEU A 1 94 ? -14.581 -7.499 6.226 1.00 90.44 94 LEU A C 1
ATOM 776 O O . LEU A 1 94 ? -13.820 -8.251 5.613 1.00 90.44 94 LEU A O 1
ATOM 780 N N . ASP A 1 95 ? -15.902 -7.694 6.265 1.00 88.19 95 ASP A N 1
ATOM 781 C CA . ASP A 1 95 ? -16.599 -8.751 5.527 1.00 88.19 95 ASP A CA 1
ATOM 782 C C . ASP A 1 95 ? -16.902 -8.351 4.066 1.00 88.19 95 ASP A C 1
ATOM 784 O O . ASP A 1 95 ? -16.985 -9.214 3.182 1.00 88.19 95 ASP A O 1
ATOM 788 N N . ASP A 1 96 ? -17.023 -7.048 3.778 1.00 90.50 96 ASP A N 1
ATOM 789 C CA . ASP A 1 96 ? -17.269 -6.524 2.430 1.00 90.50 96 ASP A CA 1
ATOM 790 C C . ASP A 1 96 ? -15.964 -6.370 1.635 1.00 90.50 96 ASP A C 1
ATOM 792 O O . ASP A 1 96 ? -15.326 -5.316 1.574 1.00 90.50 96 ASP A O 1
ATOM 796 N N . ARG A 1 97 ? -15.618 -7.440 0.916 1.00 89.25 97 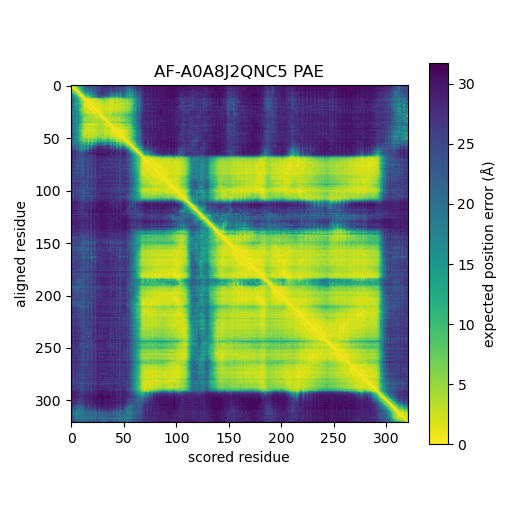ARG A N 1
ATOM 797 C CA . ARG A 1 97 ? -14.445 -7.499 0.026 1.00 89.25 97 ARG A CA 1
ATOM 798 C C . ARG A 1 97 ? -14.411 -6.417 -1.059 1.00 89.25 97 ARG A C 1
ATOM 800 O O . ARG A 1 97 ? -13.360 -6.225 -1.660 1.00 89.25 97 ARG A O 1
ATOM 807 N N . THR A 1 98 ? -15.529 -5.749 -1.355 1.00 90.62 98 THR A N 1
ATOM 808 C CA . THR A 1 98 ? -15.579 -4.662 -2.350 1.00 90.62 98 THR A CA 1
ATOM 809 C C . THR A 1 98 ? -15.145 -3.309 -1.778 1.00 90.62 98 THR A C 1
ATOM 811 O O . THR A 1 98 ? -14.913 -2.370 -2.540 1.00 90.62 98 THR A O 1
ATOM 814 N N . ARG A 1 99 ? -14.993 -3.220 -0.450 1.00 93.94 99 ARG A N 1
ATOM 815 C CA . ARG A 1 99 ? -14.640 -2.006 0.298 1.00 93.94 99 ARG A CA 1
ATOM 816 C C . ARG A 1 99 ? -13.307 -2.088 1.042 1.00 93.94 99 ARG A C 1
ATOM 818 O O . ARG A 1 99 ? -12.965 -1.144 1.751 1.00 93.94 99 ARG A O 1
ATOM 825 N N . VAL A 1 100 ? -12.556 -3.177 0.888 1.00 94.75 100 VAL A N 1
ATOM 826 C CA . VAL A 1 100 ? -11.233 -3.352 1.503 1.00 94.75 100 VAL A CA 1
ATOM 827 C C . VAL A 1 100 ? -10.147 -3.279 0.434 1.00 94.75 100 VAL A C 1
ATOM 829 O O . VAL A 1 100 ? -10.117 -4.077 -0.501 1.00 94.75 100 VAL A O 1
ATOM 832 N N . PHE A 1 101 ? -9.235 -2.326 0.596 1.00 95.25 101 PHE A N 1
ATOM 833 C CA . PHE A 1 101 ? -8.139 -2.043 -0.325 1.00 95.25 101 PHE A CA 1
ATOM 834 C C . PHE A 1 101 ? -6.788 -2.160 0.382 1.00 95.25 101 PHE A C 1
ATOM 836 O O . PHE A 1 101 ? -6.692 -2.049 1.604 1.00 95.25 101 PHE A O 1
ATOM 843 N N . ASN A 1 102 ? -5.728 -2.352 -0.400 1.00 93.62 102 ASN A N 1
ATOM 844 C CA . ASN A 1 102 ? -4.355 -2.406 0.087 1.00 93.62 102 ASN A CA 1
ATOM 845 C C . ASN A 1 102 ? -3.413 -1.676 -0.880 1.00 93.62 102 ASN A C 1
ATOM 847 O O . ASN A 1 102 ? -3.584 -1.781 -2.096 1.00 93.62 102 ASN A O 1
ATOM 851 N N . GLY A 1 103 ? -2.459 -0.922 -0.334 1.00 89.75 103 GLY A N 1
ATOM 852 C CA . GLY A 1 103 ? -1.488 -0.119 -1.072 1.00 89.75 103 GLY A CA 1
ATOM 853 C C . GLY A 1 103 ? -0.088 -0.196 -0.460 1.00 89.75 103 GLY A C 1
ATOM 854 O O . GLY A 1 103 ? 0.087 -0.516 0.717 1.00 89.75 103 GLY A O 1
ATOM 855 N N . ASP A 1 104 ? 0.910 0.045 -1.305 1.00 88.06 104 ASP A N 1
ATOM 856 C CA . ASP A 1 104 ? 2.332 -0.212 -1.053 1.00 88.06 104 ASP A CA 1
ATOM 857 C C . ASP A 1 104 ? 3.164 0.387 -2.210 1.00 88.06 104 ASP A C 1
ATOM 859 O O . ASP A 1 104 ? 2.585 0.871 -3.186 1.00 88.06 104 ASP A O 1
ATOM 863 N N . GLU A 1 105 ? 4.499 0.298 -2.203 1.00 82.69 105 GLU A N 1
ATOM 864 C CA . GLU A 1 105 ? 5.295 0.563 -3.408 1.00 82.69 105 GLU A CA 1
ATOM 865 C C . GLU A 1 105 ? 6.473 -0.412 -3.632 1.00 82.69 105 GLU A C 1
ATOM 867 O O . GLU A 1 105 ? 7.350 -0.585 -2.786 1.00 82.69 105 GLU A O 1
ATOM 872 N N . SER A 1 106 ? 6.587 -0.975 -4.845 1.00 82.00 106 SER A N 1
ATOM 873 C CA . SER A 1 106 ? 7.624 -1.949 -5.229 1.00 82.00 106 SER A CA 1
ATOM 874 C C . SER A 1 106 ? 8.612 -1.455 -6.277 1.00 82.00 106 SER A C 1
ATOM 876 O O . SER A 1 106 ? 8.220 -1.160 -7.401 1.00 82.00 106 SER A O 1
ATOM 878 N N . GLY A 1 107 ? 9.905 -1.441 -5.940 1.00 81.44 107 GLY A N 1
ATOM 879 C CA . GLY A 1 107 ? 10.985 -1.002 -6.834 1.00 81.44 107 GLY A CA 1
ATOM 880 C C . GLY A 1 107 ? 11.239 -1.907 -8.052 1.00 81.44 107 GLY A C 1
ATOM 881 O O . GLY A 1 107 ? 11.440 -3.116 -7.889 1.00 81.44 107 GLY A O 1
ATOM 882 N N . PHE A 1 108 ? 11.339 -1.302 -9.238 1.00 80.81 108 PHE A N 1
ATOM 883 C CA . PHE A 1 108 ? 11.780 -1.911 -10.500 1.00 80.81 108 PHE A CA 1
ATOM 884 C C . PHE A 1 108 ? 13.138 -1.352 -10.960 1.00 80.81 108 PHE A C 1
ATOM 886 O O . PHE A 1 108 ? 13.564 -0.276 -10.540 1.00 80.81 108 PHE A O 1
ATOM 893 N N . GLN A 1 109 ? 13.837 -2.108 -11.815 1.00 73.38 109 GLN A N 1
ATOM 894 C CA . GLN A 1 109 ? 15.127 -1.725 -12.403 1.00 73.38 109 GLN A CA 1
ATOM 895 C C . GLN A 1 109 ? 14.991 -1.553 -13.918 1.00 73.38 109 GLN A C 1
ATOM 897 O O . GLN A 1 109 ? 14.556 -2.483 -14.599 1.00 73.38 109 GLN A O 1
ATOM 902 N N . LEU A 1 110 ? 15.425 -0.396 -14.432 1.00 71.44 110 LEU A N 1
ATOM 903 C CA . LEU A 1 110 ? 15.388 -0.064 -15.863 1.00 71.44 110 LEU A CA 1
ATOM 904 C C . LEU A 1 110 ? 16.573 -0.644 -16.660 1.00 71.44 110 LEU A C 1
ATOM 906 O O . LEU A 1 110 ? 16.445 -0.922 -17.846 1.00 71.44 110 LEU A O 1
ATOM 910 N N . CYS A 1 111 ? 17.739 -0.838 -16.028 1.00 56.53 111 CYS A N 1
ATOM 911 C CA . CYS A 1 111 ? 18.959 -1.284 -16.709 1.00 56.53 111 CYS A CA 1
ATOM 912 C C . CYS A 1 111 ? 19.625 -2.472 -15.985 1.00 56.53 111 CYS A C 1
ATOM 914 O O . CYS A 1 111 ? 20.139 -2.302 -14.876 1.00 56.53 111 CYS A O 1
ATOM 916 N N . PRO A 1 112 ? 19.680 -3.675 -16.591 1.00 46.41 112 PRO A N 1
ATOM 917 C CA . PRO A 1 112 ? 20.233 -4.869 -15.953 1.00 46.41 112 PRO A CA 1
ATOM 918 C C . PRO A 1 112 ? 21.772 -4.990 -16.061 1.00 46.41 112 PRO A C 1
ATOM 920 O O . PRO A 1 112 ? 22.281 -6.072 -16.354 1.00 46.41 112 PRO A O 1
ATOM 923 N N . LYS A 1 113 ? 22.534 -3.917 -15.776 1.00 32.59 113 LYS A N 1
ATOM 924 C CA . LYS A 1 113 ? 23.970 -3.992 -15.410 1.00 32.59 113 LYS A CA 1
ATOM 925 C C . LYS A 1 113 ? 24.369 -2.912 -14.390 1.00 32.59 113 LYS A C 1
ATOM 927 O O . LYS A 1 113 ? 24.362 -1.729 -14.697 1.00 32.59 113 LYS A O 1
ATOM 932 N N . THR A 1 114 ? 24.766 -3.363 -13.194 1.00 38.34 114 THR A N 1
ATOM 933 C CA . THR A 1 114 ? 25.570 -2.648 -12.170 1.00 38.34 114 THR A CA 1
ATOM 934 C C . THR A 1 114 ? 25.356 -1.133 -12.020 1.00 38.34 114 THR A C 1
ATOM 936 O O . THR A 1 114 ? 26.213 -0.334 -12.388 1.00 38.34 114 THR A O 1
ATOM 939 N N . GLY A 1 115 ? 24.267 -0.745 -11.355 1.00 29.09 115 GLY A N 1
ATOM 940 C CA . GLY A 1 115 ? 24.054 0.612 -10.841 1.00 29.09 115 GLY A CA 1
ATOM 941 C C . GLY A 1 115 ? 22.668 0.723 -10.209 1.00 29.09 115 GLY A C 1
ATOM 942 O O . GLY A 1 115 ? 21.683 0.371 -10.849 1.00 29.09 115 GLY A O 1
ATOM 943 N N . LYS A 1 116 ? 22.568 1.138 -8.939 1.00 30.84 116 LYS A N 1
ATOM 944 C CA . LYS A 1 116 ? 21.269 1.225 -8.251 1.00 30.84 116 LYS A CA 1
ATOM 945 C C . LYS A 1 116 ? 20.420 2.355 -8.844 1.00 30.84 116 LYS A C 1
ATOM 947 O O . LYS A 1 116 ? 20.749 3.520 -8.645 1.00 30.84 116 LYS A O 1
ATOM 952 N N . LEU A 1 117 ? 19.288 1.998 -9.441 1.00 27.36 117 LEU A N 1
ATOM 953 C CA . LEU A 1 117 ? 18.109 2.854 -9.552 1.00 27.36 117 LEU A CA 1
ATOM 954 C C . LEU A 1 117 ? 16.918 2.068 -8.979 1.00 27.36 117 LEU A C 1
ATOM 956 O O . LEU A 1 117 ? 16.830 0.856 -9.188 1.00 27.36 117 LEU A O 1
ATOM 960 N N . LEU A 1 118 ? 16.075 2.734 -8.192 1.00 32.72 118 LEU A N 1
ATOM 961 C CA . LEU A 1 118 ? 14.914 2.162 -7.507 1.00 32.72 118 LEU A CA 1
ATOM 962 C C . LEU A 1 118 ? 13.714 3.058 -7.830 1.00 32.72 118 LEU A C 1
ATOM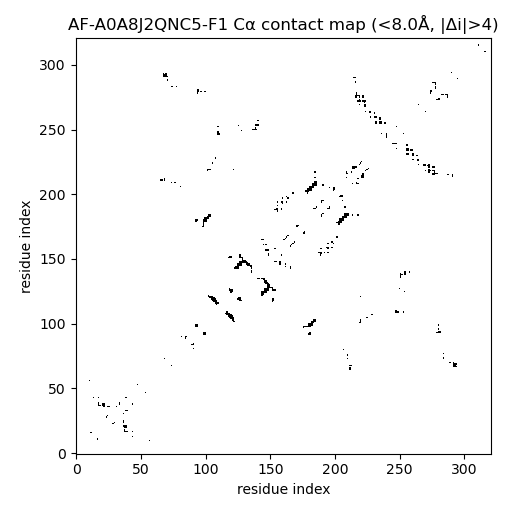 964 O O . LEU A 1 118 ? 13.683 4.184 -7.348 1.00 32.72 118 LEU A O 1
ATOM 968 N N . GLU A 1 119 ? 12.755 2.584 -8.622 1.00 35.62 119 GLU A N 1
ATOM 969 C CA . GLU A 1 119 ? 11.521 3.330 -8.941 1.00 35.62 119 GLU A CA 1
ATOM 970 C C . GLU A 1 119 ? 10.308 2.441 -8.608 1.00 35.62 119 GLU A C 1
ATOM 972 O O . GLU A 1 119 ? 10.243 1.304 -9.084 1.00 35.62 119 GLU A O 1
ATOM 977 N N . LYS A 1 120 ? 9.424 2.884 -7.693 1.00 37.59 120 LYS A N 1
ATOM 978 C CA . LYS A 1 120 ? 8.495 2.005 -6.944 1.00 37.59 120 LYS A CA 1
ATOM 979 C C . LYS A 1 120 ? 7.017 2.132 -7.363 1.00 37.59 120 LYS A C 1
ATOM 981 O O . LYS A 1 120 ? 6.531 3.254 -7.412 1.00 37.59 120 LYS A O 1
ATOM 986 N N . LEU A 1 121 ? 6.277 1.023 -7.560 1.00 33.28 121 LEU A N 1
ATOM 987 C CA . LEU A 1 121 ? 4.803 1.033 -7.750 1.00 33.28 121 LEU A CA 1
ATOM 988 C C . LEU A 1 121 ? 4.039 -0.001 -6.889 1.00 33.28 121 LEU A C 1
ATOM 990 O O . LEU A 1 121 ? 4.494 -1.137 -6.753 1.00 33.28 121 LEU A O 1
ATOM 994 N N . ALA A 1 122 ? 2.825 0.338 -6.448 1.00 31.61 122 ALA A N 1
ATOM 995 C CA . ALA A 1 122 ? 1.660 -0.566 -6.478 1.00 31.61 122 ALA A CA 1
ATOM 996 C C . ALA A 1 122 ? 0.543 0.096 -7.314 1.00 31.61 122 ALA A C 1
ATOM 998 O O . ALA A 1 122 ? 0.761 1.198 -7.804 1.00 31.61 122 ALA A O 1
ATOM 999 N N . HIS A 1 123 ? -0.575 -0.613 -7.536 1.00 36.91 123 HIS A N 1
ATOM 1000 C CA . HIS A 1 123 ? -1.732 -0.297 -8.408 1.00 36.91 123 HIS A CA 1
ATOM 1001 C C . HIS A 1 123 ? -1.650 1.014 -9.231 1.00 36.91 123 HIS A C 1
ATOM 1003 O O . HIS A 1 123 ? -1.723 2.110 -8.681 1.00 36.91 123 HIS A O 1
ATOM 1009 N N . PRO A 1 124 ? -1.486 0.920 -10.556 1.00 41.00 124 PRO A N 1
ATOM 1010 C CA . PRO A 1 124 ? -0.149 1.092 -11.115 1.00 41.00 124 PRO A CA 1
ATOM 1011 C C . PRO A 1 124 ? 0.363 2.551 -11.093 1.00 41.00 124 PRO A C 1
ATOM 1013 O O . PRO A 1 124 ? 0.056 3.320 -11.993 1.00 41.00 124 PRO A O 1
ATOM 1016 N N . TRP A 1 125 ? 1.180 2.890 -10.078 1.00 38.84 125 TRP A N 1
ATOM 1017 C CA . TRP A 1 125 ? 1.895 4.166 -9.810 1.00 38.84 125 TRP A CA 1
ATOM 1018 C C . TRP A 1 125 ? 1.590 5.330 -10.777 1.00 38.84 125 TRP A C 1
ATOM 1020 O O . TRP A 1 125 ? 0.473 5.844 -10.765 1.00 38.84 125 TRP A O 1
ATOM 1030 N N . LEU A 1 126 ? 2.530 5.856 -11.577 1.00 37.28 126 LEU A N 1
ATOM 1031 C CA . LEU A 1 126 ? 3.995 5.673 -11.710 1.00 37.28 126 LEU A CA 1
ATOM 1032 C C . LEU A 1 126 ? 4.787 6.722 -10.884 1.00 37.28 126 LEU A C 1
ATOM 1034 O O . LEU A 1 126 ? 4.245 7.779 -10.571 1.00 37.28 126 LEU A O 1
ATOM 1038 N N . SER A 1 127 ? 6.082 6.490 -10.589 1.00 31.72 127 SER A N 1
ATOM 1039 C CA . SER A 1 127 ? 6.971 7.526 -10.030 1.00 31.72 127 SER A CA 1
ATOM 1040 C C . SER A 1 127 ? 8.330 7.667 -10.711 1.00 31.72 127 SER A C 1
ATOM 1042 O O . SER A 1 127 ? 9.061 6.694 -10.889 1.00 31.72 127 SER A O 1
ATOM 1044 N N . THR A 1 128 ? 8.675 8.910 -11.061 1.00 33.09 128 THR A N 1
ATOM 1045 C CA . THR A 1 128 ? 9.934 9.281 -11.713 1.00 33.09 128 THR A CA 1
ATOM 1046 C C . THR A 1 128 ? 10.520 10.564 -11.111 1.00 33.09 128 THR A C 1
ATOM 1048 O O . THR A 1 128 ? 9.820 11.389 -10.537 1.00 33.09 128 THR A O 1
ATOM 1051 N N . THR A 1 129 ? 11.833 10.763 -11.224 1.00 25.69 129 THR A N 1
ATOM 1052 C CA . THR A 1 129 ? 12.514 11.993 -10.761 1.00 25.69 129 THR A CA 1
ATOM 1053 C C . THR A 1 129 ? 12.241 13.202 -11.677 1.00 25.69 129 THR A C 1
ATOM 1055 O O . THR A 1 129 ? 12.782 13.218 -12.784 1.00 25.69 129 THR A O 1
ATOM 1058 N N . THR A 1 130 ? 11.421 14.177 -11.240 1.00 30.91 130 THR A N 1
ATOM 1059 C CA . THR A 1 130 ? 11.402 15.644 -11.568 1.00 30.91 130 THR A CA 1
ATOM 1060 C C . THR A 1 130 ? 10.128 16.317 -11.017 1.00 30.91 130 THR A C 1
ATOM 1062 O O . THR A 1 130 ? 9.059 15.751 -11.117 1.00 30.91 130 THR A O 1
ATOM 1065 N N . SER A 1 131 ? 10.201 17.529 -10.472 1.00 26.64 131 SER A N 1
ATOM 1066 C CA . SER A 1 131 ? 9.313 18.103 -9.431 1.00 26.64 131 SER A CA 1
ATOM 1067 C C . SER A 1 131 ? 7.784 18.317 -9.646 1.00 26.64 131 SER A C 1
ATOM 1069 O O . SER A 1 131 ? 7.230 19.155 -8.938 1.00 26.64 131 SER A O 1
ATOM 1071 N N . GLU A 1 132 ? 7.068 17.648 -10.562 1.00 33.12 132 GLU A N 1
ATOM 1072 C CA . GLU A 1 132 ? 5.648 17.978 -10.865 1.00 33.12 132 GLU A CA 1
ATOM 1073 C C . GLU A 1 132 ? 4.754 16.772 -11.239 1.00 33.12 132 GLU A C 1
ATOM 1075 O O . GLU A 1 132 ? 5.108 15.982 -12.121 1.00 33.12 132 GLU A O 1
ATOM 1080 N N . PHE A 1 133 ? 3.545 16.684 -10.656 1.00 38.56 133 PHE A N 1
ATOM 1081 C CA . PHE A 1 133 ? 2.473 15.785 -11.122 1.00 38.56 133 PHE A CA 1
ATOM 1082 C C . PHE A 1 133 ? 1.947 16.210 -12.493 1.00 38.56 133 PHE A C 1
ATOM 1084 O O . PHE A 1 133 ? 1.579 17.365 -12.704 1.00 38.56 133 PHE A O 1
ATOM 1091 N N . HIS A 1 134 ? 1.829 15.246 -13.401 1.00 44.44 134 HIS A N 1
ATOM 1092 C CA . HIS A 1 134 ? 1.280 15.450 -14.736 1.00 44.44 134 HIS A CA 1
ATOM 1093 C C . HIS A 1 134 ? 0.157 14.443 -14.997 1.00 44.44 134 HIS A C 1
ATOM 1095 O O . HIS A 1 134 ? 0.283 13.264 -14.674 1.00 44.44 134 HIS A O 1
ATOM 1101 N N . LYS A 1 135 ? -0.940 14.887 -15.624 1.00 44.19 135 LYS A N 1
ATOM 1102 C CA . LYS A 1 135 ? -1.924 13.957 -16.193 1.00 44.19 135 LYS A CA 1
ATOM 1103 C C . LYS A 1 135 ? -1.355 13.370 -17.481 1.00 44.19 135 LYS A C 1
ATOM 1105 O O . LYS A 1 135 ? -1.198 14.109 -18.446 1.00 44.19 135 LYS A O 1
ATOM 1110 N N . ASN A 1 136 ? -1.109 12.061 -17.464 1.00 54.12 136 ASN A N 1
ATOM 1111 C CA . ASN A 1 136 ? -0.784 11.188 -18.595 1.00 54.12 136 ASN A CA 1
ATOM 1112 C C . ASN A 1 136 ? 0.240 11.778 -19.576 1.00 54.12 136 ASN A C 1
ATOM 1114 O O . ASN A 1 136 ? -0.116 12.327 -20.618 1.00 54.12 136 ASN A O 1
ATOM 1118 N N . SER A 1 137 ? 1.522 11.606 -19.251 1.00 53.75 137 SER A N 1
ATOM 1119 C CA . SER A 1 137 ? 2.597 11.709 -20.238 1.00 53.75 137 SER A CA 1
ATOM 1120 C C . SER A 1 137 ? 2.482 10.589 -21.291 1.00 53.75 137 SER A C 1
ATOM 1122 O O . SER A 1 137 ? 1.904 9.528 -21.033 1.00 53.75 137 SER A O 1
ATOM 1124 N N . ASP A 1 138 ? 2.998 10.836 -22.501 1.00 57.75 138 ASP A N 1
ATOM 1125 C CA . ASP A 1 138 ? 2.924 9.881 -23.614 1.00 57.75 138 ASP A CA 1
ATOM 1126 C C . ASP A 1 138 ? 3.538 8.523 -23.225 1.00 57.75 138 ASP A C 1
ATOM 1128 O O . ASP A 1 138 ? 4.721 8.437 -22.899 1.00 57.75 138 ASP A O 1
ATOM 1132 N N . GLY A 1 139 ? 2.730 7.459 -23.281 1.00 61.19 139 GLY A N 1
ATOM 1133 C CA . GLY A 1 139 ? 3.138 6.087 -22.944 1.00 61.19 139 GLY A CA 1
ATOM 1134 C C . GLY A 1 139 ? 2.585 5.536 -21.623 1.00 61.19 139 GLY A C 1
ATOM 1135 O O . GLY A 1 139 ? 2.689 4.331 -21.397 1.00 61.19 139 GLY A O 1
ATOM 1136 N N . ILE A 1 140 ? 1.956 6.364 -20.779 1.00 67.62 140 ILE A N 1
ATOM 1137 C CA . ILE A 1 140 ? 1.277 5.911 -19.553 1.00 67.62 140 ILE A CA 1
ATOM 1138 C C . ILE A 1 140 ? -0.167 5.452 -19.870 1.00 67.62 140 ILE A C 1
ATOM 1140 O O . ILE A 1 140 ? -0.905 6.194 -20.530 1.00 67.62 140 ILE A O 1
ATOM 1144 N N . PRO A 1 141 ? -0.615 4.260 -19.418 1.00 72.69 141 PRO A N 1
ATOM 1145 C CA . PRO A 1 141 ? -1.994 3.813 -19.620 1.00 72.69 141 PRO A CA 1
ATOM 1146 C C . PRO A 1 141 ? -3.013 4.717 -18.911 1.00 72.69 141 PRO A C 1
ATOM 1148 O O . PRO A 1 141 ? -2.752 5.283 -17.854 1.00 72.69 141 PRO A O 1
ATOM 1151 N N . LYS A 1 142 ? -4.210 4.857 -19.495 1.00 66.75 142 LYS A N 1
ATOM 1152 C CA . LYS A 1 142 ? -5.150 5.949 -19.164 1.00 66.75 142 LYS A CA 1
ATOM 1153 C C . LYS A 1 142 ? -5.634 6.007 -17.711 1.00 66.75 142 LYS A C 1
ATOM 1155 O O . LYS A 1 142 ? -5.991 7.096 -17.270 1.00 66.75 142 LYS A O 1
ATOM 1160 N N . ASP A 1 143 ? -5.649 4.866 -17.024 1.00 71.88 143 ASP A N 1
ATOM 1161 C CA . ASP A 1 143 ? -6.165 4.701 -15.658 1.00 71.88 143 ASP A CA 1
ATOM 1162 C C . ASP A 1 143 ? -5.048 4.758 -14.583 1.00 71.88 143 ASP A C 1
ATOM 1164 O O . ASP A 1 143 ? -5.307 4.490 -13.409 1.00 71.88 143 ASP A O 1
ATOM 1168 N N . TRP A 1 144 ? -3.802 5.064 -14.968 1.00 77.12 144 TRP A N 1
ATOM 1169 C CA . TRP A 1 144 ? -2.648 5.191 -14.065 1.00 77.12 144 TRP A CA 1
ATOM 1170 C C . TRP A 1 144 ? -2.462 6.645 -13.590 1.00 77.12 144 TRP A C 1
ATOM 1172 O O . TRP A 1 144 ? -2.976 7.588 -14.194 1.00 77.12 144 TRP A O 1
ATOM 1182 N N . GLY A 1 145 ? -1.688 6.846 -12.520 1.00 75.06 145 GLY A N 1
ATOM 1183 C CA . GLY A 1 145 ? -1.173 8.164 -12.137 1.00 75.06 145 GLY A CA 1
ATOM 1184 C C . GLY A 1 145 ? 0.259 8.407 -12.633 1.00 75.06 145 GLY A C 1
ATOM 1185 O O . GLY A 1 145 ? 0.914 7.526 -13.186 1.00 75.06 145 GLY A O 1
ATOM 1186 N N . GLU A 1 146 ? 0.795 9.601 -12.377 1.00 76.94 146 GLU A N 1
ATOM 1187 C CA . GLU A 1 146 ? 2.243 9.844 -12.404 1.00 76.94 146 GLU A CA 1
ATOM 1188 C C . GLU A 1 146 ? 2.612 10.878 -11.329 1.00 76.94 146 GLU A C 1
ATOM 1190 O O . GLU A 1 146 ? 2.274 12.053 -11.463 1.00 76.94 146 GLU A O 1
ATOM 1195 N N . GLY A 1 147 ? 3.289 10.453 -10.256 1.00 73.50 147 GLY A N 1
ATOM 1196 C CA . GLY A 1 147 ? 3.704 11.314 -9.141 1.00 73.50 147 GLY A CA 1
ATOM 1197 C C . GLY A 1 147 ? 5.219 11.332 -8.970 1.00 73.50 147 GLY A C 1
ATOM 1198 O O . GLY A 1 147 ? 5.849 10.281 -8.886 1.00 73.50 147 GLY A O 1
ATOM 1199 N N . ARG A 1 148 ? 5.832 12.515 -8.912 1.00 75.00 148 ARG A N 1
ATOM 1200 C CA . ARG A 1 148 ? 7.285 12.661 -9.077 1.00 75.00 148 ARG A CA 1
ATOM 1201 C C . ARG A 1 148 ? 7.977 13.355 -7.904 1.00 75.00 148 ARG A C 1
ATOM 1203 O O . ARG A 1 148 ? 7.513 14.386 -7.435 1.00 75.00 148 ARG A O 1
ATOM 1210 N N . SER A 1 149 ? 9.131 12.841 -7.475 1.00 77.75 149 SER A N 1
ATOM 1211 C CA . SER A 1 149 ? 9.932 13.414 -6.378 1.00 77.75 149 SER A CA 1
ATOM 1212 C C . SER A 1 149 ? 11.424 13.481 -6.702 1.00 77.75 149 SER A C 1
ATOM 1214 O O . SER A 1 149 ? 11.963 12.644 -7.426 1.00 77.75 149 SER A O 1
ATOM 1216 N N . ASP A 1 150 ? 12.127 14.441 -6.096 1.00 69.88 150 ASP A N 1
ATOM 1217 C CA . ASP A 1 150 ? 13.577 14.640 -6.271 1.00 69.88 150 ASP A CA 1
ATOM 1218 C C . ASP A 1 150 ? 14.428 13.434 -5.839 1.00 69.88 150 ASP A C 1
ATOM 1220 O O . ASP A 1 150 ? 15.569 13.276 -6.274 1.00 69.88 150 ASP A O 1
ATOM 1224 N N . ASN A 1 151 ? 13.895 12.589 -4.953 1.00 71.38 151 ASN A N 1
ATOM 1225 C CA . ASN A 1 151 ? 14.583 11.422 -4.409 1.00 71.38 151 ASN A CA 1
ATOM 1226 C C . ASN A 1 151 ? 14.108 10.086 -5.018 1.00 71.38 151 ASN A C 1
ATOM 1228 O O . ASN A 1 151 ? 14.743 9.068 -4.742 1.00 71.38 151 ASN A O 1
ATOM 1232 N N . GLY A 1 152 ? 13.037 10.075 -5.824 1.00 69.69 152 GLY A N 1
ATOM 1233 C CA . GLY A 1 152 ? 12.422 8.859 -6.376 1.00 69.69 152 GLY A CA 1
ATOM 1234 C C . GLY A 1 152 ? 11.633 8.014 -5.363 1.00 69.69 152 GLY A C 1
ATOM 1235 O O . GLY A 1 152 ? 11.317 6.861 -5.645 1.00 69.69 152 GLY A O 1
ATOM 1236 N N . TRP A 1 153 ? 11.338 8.559 -4.180 1.00 71.94 153 TRP A N 1
ATOM 1237 C CA . TRP A 1 153 ? 10.504 7.927 -3.153 1.00 71.94 153 TRP A CA 1
ATOM 1238 C C . TRP A 1 153 ? 9.148 8.624 -3.059 1.00 71.94 153 TRP A C 1
ATOM 1240 O O . TRP A 1 153 ? 9.029 9.807 -3.385 1.00 71.94 153 TRP A O 1
ATOM 1250 N N . MET A 1 154 ? 8.141 7.912 -2.553 1.00 78.44 154 MET A N 1
ATOM 1251 C CA . MET A 1 154 ? 6.896 8.540 -2.117 1.00 78.44 154 MET A CA 1
ATOM 1252 C C . MET A 1 154 ? 7.204 9.656 -1.106 1.00 78.44 154 MET A C 1
ATOM 1254 O O . MET A 1 154 ? 8.093 9.518 -0.261 1.00 78.44 154 MET A O 1
ATOM 1258 N N . THR A 1 155 ? 6.474 10.766 -1.192 1.00 82.44 155 THR A N 1
ATOM 1259 C CA . THR A 1 155 ? 6.466 11.822 -0.171 1.00 82.44 155 THR A CA 1
ATOM 1260 C C . THR A 1 155 ? 5.045 12.006 0.347 1.00 82.44 155 THR A C 1
ATOM 1262 O O . THR A 1 155 ? 4.089 11.497 -0.237 1.00 82.44 155 THR A O 1
ATOM 1265 N N . SER A 1 156 ? 4.889 12.721 1.457 1.00 80.62 156 SER A N 1
ATOM 1266 C CA . SER A 1 156 ? 3.574 12.980 2.048 1.00 80.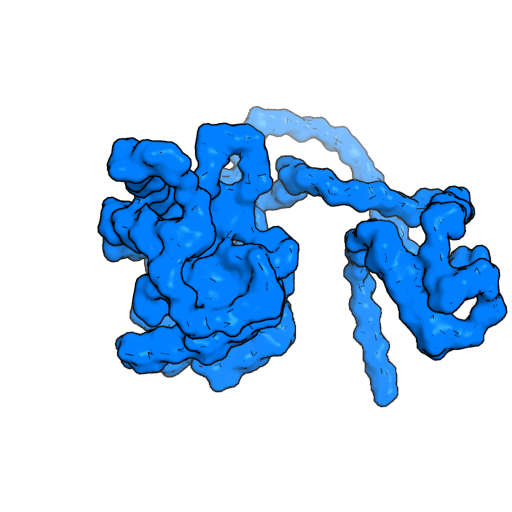62 156 SER A CA 1
ATOM 1267 C C . SER A 1 156 ? 2.667 13.795 1.122 1.00 80.62 156 SER A C 1
ATOM 1269 O O . SER A 1 156 ? 1.459 13.574 1.080 1.00 80.62 156 SER A O 1
ATOM 1271 N N . GLU A 1 157 ? 3.261 14.710 0.356 1.00 80.69 157 GLU A N 1
ATOM 1272 C CA . GLU A 1 157 ? 2.605 15.513 -0.674 1.00 80.69 157 GLU A CA 1
ATOM 1273 C C . GLU A 1 157 ? 2.158 14.620 -1.838 1.00 80.69 157 GLU A C 1
ATOM 1275 O O . GLU A 1 157 ? 0.985 14.647 -2.210 1.00 80.69 157 GLU A O 1
ATOM 1280 N N . LEU A 1 158 ? 3.046 13.743 -2.335 1.00 80.56 158 LEU A N 1
ATOM 1281 C CA . LEU A 1 158 ? 2.692 12.791 -3.393 1.00 80.56 158 LEU A CA 1
ATOM 1282 C C . LEU A 1 158 ? 1.573 11.835 -2.977 1.00 80.56 158 LEU A C 1
ATOM 1284 O O . LEU A 1 158 ? 0.684 11.543 -3.775 1.00 80.56 158 LEU A O 1
ATOM 1288 N N . PHE A 1 159 ? 1.583 11.376 -1.728 1.00 85.00 159 PHE A N 1
ATOM 1289 C CA . PHE A 1 159 ? 0.535 10.509 -1.207 1.00 85.00 159 PHE A CA 1
ATOM 1290 C C . PHE A 1 159 ? -0.809 11.246 -1.063 1.00 85.00 159 PHE A C 1
ATOM 1292 O O . PHE A 1 159 ? -1.846 10.708 -1.450 1.00 85.00 159 PHE A O 1
ATOM 1299 N N . PHE A 1 160 ? -0.804 12.492 -0.576 1.00 84.25 160 PHE A N 1
ATOM 1300 C CA . PHE A 1 160 ? -2.003 13.338 -0.508 1.00 84.25 160 PHE A CA 1
ATOM 1301 C C . PHE A 1 160 ? -2.624 13.552 -1.899 1.00 84.25 160 PHE A C 1
ATOM 1303 O O . PHE A 1 160 ? -3.831 13.368 -2.081 1.00 84.25 160 PHE A O 1
ATOM 1310 N N . GLU A 1 161 ? -1.801 13.884 -2.894 1.00 83.50 161 GLU A N 1
ATOM 1311 C CA . GLU A 1 161 ? -2.249 14.059 -4.278 1.00 83.50 161 GLU A CA 1
ATOM 1312 C C . GLU A 1 161 ? -2.718 12.744 -4.913 1.00 83.50 161 GLU A C 1
ATOM 1314 O O . GLU A 1 161 ? -3.737 12.740 -5.599 1.00 83.50 161 GLU A O 1
ATOM 1319 N N . TYR A 1 162 ? -2.054 11.615 -4.644 1.00 86.12 162 TYR A N 1
ATOM 1320 C CA . TYR A 1 162 ? -2.510 10.292 -5.081 1.00 86.12 162 TYR A CA 1
ATOM 1321 C C . TYR A 1 162 ? -3.919 9.970 -4.557 1.00 86.12 162 TYR A C 1
ATOM 1323 O O . TYR A 1 162 ? -4.782 9.552 -5.334 1.00 86.12 162 TYR A O 1
ATOM 1331 N N . ILE A 1 163 ? -4.185 10.210 -3.267 1.00 87.12 163 ILE A N 1
ATOM 1332 C CA . ILE A 1 163 ? -5.513 9.988 -2.678 1.00 87.12 163 ILE A CA 1
ATOM 1333 C C . ILE A 1 163 ? -6.569 10.853 -3.375 1.00 87.12 163 ILE A C 1
ATOM 1335 O O . ILE A 1 163 ? -7.578 10.322 -3.840 1.00 87.12 163 ILE A O 1
ATOM 1339 N N . GLY A 1 164 ? -6.337 12.167 -3.470 1.00 85.44 164 GLY A N 1
ATOM 1340 C CA . GLY A 1 164 ? -7.325 13.113 -3.996 1.00 85.44 164 GLY A CA 1
ATOM 1341 C C . GLY A 1 164 ? -7.543 13.034 -5.511 1.00 85.44 164 GLY A C 1
ATOM 1342 O O . GLY A 1 164 ? -8.674 13.193 -5.972 1.00 85.44 164 GLY A O 1
ATOM 1343 N N . ASN A 1 165 ? -6.486 12.774 -6.287 1.00 82.69 165 ASN A N 1
ATOM 1344 C CA . ASN A 1 165 ? -6.512 12.863 -7.751 1.00 82.69 165 ASN A CA 1
ATOM 1345 C C . ASN A 1 165 ? -6.637 11.506 -8.461 1.00 82.69 165 ASN A C 1
ATOM 1347 O O . ASN A 1 165 ? -7.070 11.490 -9.613 1.00 82.69 165 ASN A O 1
ATOM 1351 N N . ILE A 1 166 ? -6.262 10.395 -7.811 1.00 84.56 166 ILE A N 1
ATOM 1352 C CA . ILE A 1 166 ? -6.239 9.052 -8.417 1.00 84.56 166 ILE A CA 1
ATOM 1353 C C . ILE A 1 166 ? -7.169 8.095 -7.665 1.00 84.56 166 ILE A C 1
ATOM 1355 O O . ILE A 1 166 ? -8.168 7.648 -8.227 1.00 84.56 166 ILE A O 1
ATOM 1359 N N . PHE A 1 167 ? -6.883 7.796 -6.393 1.00 88.38 167 PHE A N 1
ATOM 1360 C CA . PHE A 1 167 ? -7.572 6.721 -5.672 1.00 88.38 167 PHE A CA 1
ATOM 1361 C C . PHE A 1 167 ? -9.048 7.037 -5.400 1.00 88.38 167 PHE A C 1
ATOM 1363 O O . PHE A 1 167 ? -9.915 6.235 -5.739 1.00 88.38 167 PHE A O 1
ATOM 1370 N N . TYR A 1 168 ? -9.368 8.218 -4.864 1.00 91.19 168 TYR A N 1
ATOM 1371 C CA . TYR A 1 168 ? -10.762 8.594 -4.619 1.00 91.19 168 TYR A CA 1
ATOM 1372 C C . TYR A 1 168 ? -11.593 8.718 -5.917 1.00 91.19 168 TYR A C 1
ATOM 1374 O O . TYR A 1 168 ? -12.667 8.114 -5.985 1.00 91.19 168 TYR A O 1
ATOM 1382 N N . PRO A 1 169 ? -11.116 9.382 -6.993 1.00 87.69 169 PRO A N 1
ATOM 1383 C CA . PRO A 1 169 ? -11.795 9.353 -8.291 1.00 87.69 169 PRO A CA 1
ATOM 1384 C C . PRO A 1 169 ? -11.990 7.943 -8.864 1.00 87.69 169 PRO A C 1
ATOM 1386 O O . PRO A 1 169 ? -13.053 7.669 -9.420 1.00 87.69 169 PRO A O 1
ATOM 1389 N N . TYR A 1 170 ? -11.024 7.034 -8.684 1.00 88.06 170 TYR A N 1
ATOM 1390 C CA . TYR A 1 170 ? -11.159 5.625 -9.071 1.00 88.06 170 TYR A CA 1
ATOM 1391 C C . TYR A 1 170 ? -12.300 4.924 -8.314 1.00 88.06 170 TYR A C 1
ATOM 1393 O O . TYR A 1 170 ? -13.121 4.255 -8.945 1.00 88.06 170 TYR A O 1
ATOM 1401 N N . LEU A 1 171 ? -12.413 5.116 -6.992 1.00 89.56 171 LEU A N 1
ATOM 1402 C CA . LEU A 1 171 ? -13.517 4.558 -6.194 1.00 89.56 171 LEU A CA 1
ATOM 1403 C C . LEU A 1 171 ? -14.880 5.022 -6.733 1.00 89.56 171 LEU A C 1
ATOM 1405 O O . LEU A 1 171 ? -15.761 4.193 -6.971 1.00 89.56 171 LEU A O 1
ATOM 1409 N N . LEU A 1 172 ? -15.026 6.324 -7.010 1.00 91.88 172 LEU A N 1
ATOM 1410 C CA . LEU A 1 172 ? -16.247 6.887 -7.595 1.00 91.88 172 LEU A CA 1
ATOM 1411 C C . LEU A 1 172 ? -16.533 6.326 -8.998 1.00 91.88 172 LEU A C 1
ATOM 1413 O O . LEU A 1 172 ? -17.665 5.941 -9.286 1.00 91.88 172 LEU A O 1
ATOM 1417 N N . GLN A 1 173 ? -15.519 6.238 -9.864 1.00 89.56 173 GLN A N 1
ATOM 1418 C CA . GLN A 1 173 ? -15.648 5.719 -11.232 1.00 89.56 173 GLN A CA 1
ATOM 1419 C C . GLN A 1 173 ? -16.071 4.242 -11.259 1.00 89.56 173 GLN A C 1
ATOM 1421 O O . GLN A 1 173 ? -16.831 3.834 -12.138 1.00 89.56 173 GLN A O 1
ATOM 1426 N N . LYS A 1 174 ? -15.589 3.433 -10.309 1.00 89.00 174 LYS A N 1
ATOM 1427 C CA . LYS A 1 174 ? -15.979 2.022 -10.160 1.00 89.00 174 LYS A CA 1
ATOM 1428 C C . LYS A 1 174 ? -17.293 1.832 -9.389 1.00 89.00 174 LYS A C 1
ATOM 1430 O O . LYS A 1 174 ? -17.740 0.696 -9.259 1.00 89.00 174 LYS A O 1
ATOM 1435 N N . GLY A 1 175 ? -17.918 2.906 -8.900 1.00 94.25 175 GLY A N 1
ATOM 1436 C CA . GLY A 1 175 ? -19.151 2.839 -8.112 1.00 94.25 175 GLY A CA 1
ATOM 1437 C C . GLY A 1 175 ? -18.965 2.190 -6.738 1.00 94.25 175 GLY A C 1
ATOM 1438 O O . GLY A 1 175 ? -19.923 1.644 -6.191 1.00 94.25 175 GLY A O 1
ATOM 1439 N N . VAL A 1 176 ? -17.746 2.220 -6.184 1.00 94.31 176 VAL A N 1
ATOM 1440 C CA . VAL A 1 176 ? -17.466 1.684 -4.848 1.00 94.31 176 VAL A CA 1
ATOM 1441 C C . VAL A 1 176 ? -18.175 2.556 -3.821 1.00 94.31 176 VAL A C 1
ATOM 1443 O O . VAL A 1 176 ? -17.970 3.768 -3.753 1.00 94.31 176 VAL A O 1
ATOM 1446 N N . ALA A 1 177 ? -19.030 1.932 -3.018 1.00 96.12 177 ALA A N 1
ATOM 1447 C CA . ALA A 1 177 ? -19.774 2.636 -1.993 1.00 96.12 177 ALA A CA 1
ATOM 1448 C C . ALA A 1 177 ? -18.870 2.949 -0.788 1.00 96.12 177 ALA A C 1
ATOM 1450 O O . ALA A 1 177 ? -18.124 2.096 -0.312 1.00 96.12 177 ALA A O 1
ATOM 1451 N N . LEU A 1 178 ? -18.963 4.180 -0.288 1.00 96.12 178 LEU A N 1
ATOM 1452 C CA . LEU A 1 178 ? -18.172 4.687 0.836 1.00 96.12 178 LEU A CA 1
ATOM 1453 C C . LEU A 1 178 ? -18.889 4.432 2.182 1.00 96.12 178 LEU A C 1
ATOM 1455 O O . LEU A 1 178 ? -20.109 4.221 2.195 1.00 96.12 178 LEU A O 1
ATOM 1459 N N . PRO A 1 179 ? -18.174 4.407 3.321 1.00 97.31 179 PRO A N 1
ATOM 1460 C CA . PRO A 1 179 ? -16.718 4.443 3.428 1.00 97.31 179 PRO A CA 1
ATOM 1461 C C . PRO A 1 179 ? -16.043 3.112 3.045 1.00 97.31 179 PRO A C 1
ATOM 1463 O O . PRO A 1 179 ? -16.711 2.086 2.890 1.00 97.31 179 PRO A O 1
ATOM 1466 N N . VAL A 1 180 ? -14.721 3.156 2.875 1.00 96.75 180 VAL A N 1
ATOM 1467 C CA . VAL A 1 180 ? -13.834 2.025 2.546 1.00 96.75 180 VAL A CA 1
ATOM 1468 C C . VAL A 1 180 ? -12.673 1.940 3.537 1.00 96.75 180 VAL A C 1
ATOM 1470 O O . VAL A 1 180 ? -12.277 2.953 4.110 1.00 96.75 180 VAL A O 1
ATOM 1473 N N . ILE A 1 181 ? -12.097 0.751 3.705 1.00 96.31 181 ILE A N 1
ATOM 1474 C CA . ILE A 1 181 ? -10.863 0.525 4.470 1.00 96.31 181 ILE A CA 1
ATOM 1475 C C . ILE A 1 181 ? -9.684 0.459 3.494 1.00 96.31 181 ILE A C 1
ATOM 1477 O O . ILE A 1 181 ? -9.743 -0.275 2.505 1.00 96.31 181 ILE A O 1
ATOM 1481 N N . TYR A 1 182 ? -8.599 1.181 3.780 1.00 95.19 182 TYR A N 1
ATOM 1482 C CA . TYR A 1 182 ? -7.371 1.154 2.985 1.00 95.19 182 TYR A CA 1
ATOM 1483 C C . TYR A 1 182 ? -6.151 0.832 3.858 1.00 95.19 182 TYR A C 1
ATOM 1485 O O . TYR A 1 182 ? -5.691 1.655 4.653 1.00 95.19 182 TYR A O 1
ATOM 1493 N N . PHE A 1 183 ? -5.636 -0.391 3.709 1.00 93.00 183 PHE A N 1
ATOM 1494 C CA . PHE A 1 183 ? -4.448 -0.881 4.405 1.00 93.00 183 PHE A CA 1
ATOM 1495 C C . PHE A 1 183 ? -3.165 -0.415 3.709 1.00 93.00 183 PHE A C 1
ATOM 1497 O O . PHE A 1 183 ? -2.961 -0.713 2.530 1.00 93.00 183 PHE A O 1
ATOM 1504 N N . LEU A 1 184 ? -2.277 0.245 4.448 1.00 89.25 184 LEU A N 1
ATOM 1505 C CA . LEU A 1 184 ? -0.984 0.741 3.966 1.00 89.25 184 LEU A CA 1
ATOM 1506 C C . LEU A 1 184 ? 0.158 0.255 4.853 1.00 89.25 184 LEU A C 1
ATOM 1508 O O . LEU A 1 184 ? -0.053 -0.103 6.015 1.00 89.25 184 LEU A O 1
ATOM 1512 N N . ASP A 1 185 ? 1.383 0.283 4.332 1.00 80.94 185 ASP A N 1
ATOM 1513 C CA . ASP A 1 185 ? 2.555 0.118 5.187 1.00 80.94 185 ASP A CA 1
ATOM 1514 C C . ASP A 1 185 ? 2.649 1.281 6.205 1.00 80.94 185 ASP A C 1
ATOM 1516 O O . ASP A 1 185 ? 2.110 2.376 6.019 1.00 80.94 185 ASP A O 1
ATOM 1520 N N . GLY A 1 186 ? 3.292 1.032 7.347 1.00 66.44 186 GLY A N 1
ATOM 1521 C CA . GLY A 1 186 ? 3.398 2.014 8.431 1.00 66.44 186 GLY A CA 1
ATOM 1522 C C . GLY A 1 186 ? 4.391 3.156 8.167 1.00 66.44 186 GLY A C 1
ATOM 1523 O O . GLY A 1 186 ? 4.894 3.746 9.128 1.00 66.44 186 GLY A O 1
ATOM 1524 N N . TYR A 1 187 ? 4.763 3.434 6.913 1.00 68.25 187 TYR A N 1
ATOM 1525 C CA . TYR A 1 187 ? 5.814 4.397 6.603 1.00 68.25 187 TYR A CA 1
ATOM 1526 C C . TYR A 1 187 ? 5.363 5.851 6.824 1.00 68.25 187 TYR A C 1
ATOM 1528 O O . TYR A 1 187 ? 4.218 6.242 6.586 1.00 68.25 187 TYR A O 1
ATOM 1536 N N . LYS A 1 188 ? 6.296 6.690 7.302 1.00 63.72 188 LYS A N 1
ATOM 1537 C CA . LYS A 1 188 ? 5.996 8.034 7.840 1.00 63.72 188 LYS A CA 1
ATOM 1538 C C . LYS A 1 188 ? 5.348 9.002 6.834 1.00 63.72 188 LYS A C 1
ATOM 1540 O O . LYS A 1 188 ? 4.799 10.014 7.261 1.00 63.72 188 LYS A O 1
ATOM 1545 N N . THR A 1 189 ? 5.411 8.732 5.530 1.00 59.94 189 THR A N 1
ATOM 1546 C CA . THR A 1 189 ? 4.797 9.575 4.486 1.00 59.94 189 THR A CA 1
ATOM 1547 C C . THR A 1 189 ? 3.281 9.421 4.410 1.00 59.94 189 THR A C 1
ATOM 1549 O O . THR A 1 189 ? 2.582 10.403 4.168 1.00 59.94 189 THR A O 1
ATOM 1552 N N . HIS A 1 190 ? 2.757 8.219 4.659 1.00 59.69 190 HIS A N 1
ATOM 1553 C CA . HIS A 1 190 ? 1.322 7.931 4.550 1.00 59.69 190 HIS A CA 1
ATOM 1554 C C . HIS A 1 190 ? 0.517 8.487 5.730 1.00 59.69 190 HIS A C 1
ATOM 1556 O O . HIS A 1 190 ? -0.638 8.879 5.584 1.00 59.69 190 HIS A O 1
ATOM 1562 N N . LEU A 1 191 ? 1.148 8.570 6.904 1.00 70.12 191 LEU A N 1
ATOM 1563 C CA . LEU A 1 191 ? 0.498 8.865 8.185 1.00 70.12 191 LEU A CA 1
ATOM 1564 C C . LEU A 1 191 ? 0.625 10.340 8.606 1.00 70.12 191 LEU A C 1
ATOM 1566 O O . LEU A 1 191 ? 0.740 10.658 9.790 1.00 70.12 191 LEU A O 1
ATOM 1570 N N . THR A 1 192 ? 0.630 11.265 7.642 1.00 78.50 192 THR A N 1
ATOM 1571 C CA . THR A 1 192 ? 0.599 12.702 7.957 1.00 78.50 192 THR A CA 1
ATOM 1572 C C . THR A 1 192 ? -0.816 13.185 8.246 1.00 78.50 192 THR A C 1
ATOM 1574 O O . THR A 1 192 ? -1.768 12.786 7.581 1.00 78.50 192 THR A O 1
ATOM 1577 N N . TYR A 1 193 ? -0.950 14.128 9.187 1.00 79.25 193 TYR A N 1
ATOM 1578 C CA . TYR A 1 193 ? -2.243 14.705 9.574 1.00 79.25 193 TYR A CA 1
ATOM 1579 C C . TYR A 1 193 ? -3.077 15.187 8.374 1.00 79.25 193 TYR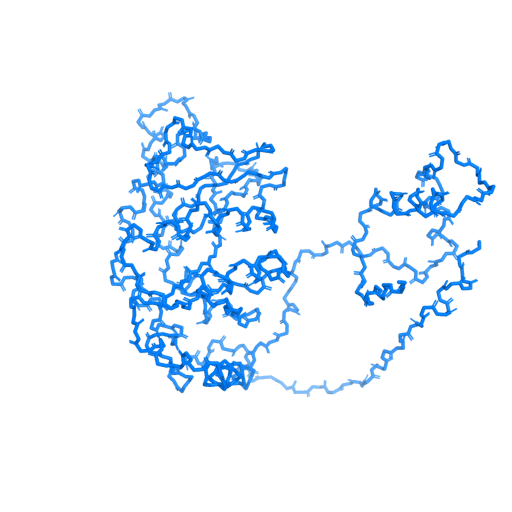 A C 1
ATOM 1581 O O . TYR A 1 193 ? -4.279 14.944 8.331 1.00 79.25 193 TYR A O 1
ATOM 1589 N N . CYS A 1 194 ? -2.448 15.830 7.384 1.00 79.75 194 CYS A N 1
ATOM 1590 C CA . CYS A 1 194 ? -3.134 16.310 6.184 1.00 79.75 194 CYS A CA 1
ATOM 1591 C C . CYS A 1 194 ? -3.705 15.160 5.341 1.00 79.75 194 CYS A C 1
ATOM 1593 O O . CYS A 1 194 ? -4.861 15.233 4.931 1.00 79.75 194 CYS A O 1
ATOM 1595 N N . ALA A 1 195 ? -2.927 14.096 5.117 1.00 80.44 195 ALA A N 1
ATOM 1596 C CA . ALA A 1 195 ? -3.372 12.933 4.354 1.00 80.44 195 ALA A CA 1
ATOM 1597 C C . ALA A 1 195 ? -4.453 12.137 5.101 1.00 80.44 195 ALA A C 1
ATOM 1599 O O . ALA A 1 195 ? -5.490 11.829 4.518 1.00 80.44 195 ALA A O 1
ATOM 1600 N N . SER A 1 196 ? -4.275 11.881 6.401 1.00 85.19 196 SER A N 1
ATOM 1601 C CA . SER A 1 196 ? -5.280 11.192 7.223 1.00 85.19 196 SER A CA 1
ATOM 1602 C C . SER A 1 196 ? -6.586 11.987 7.324 1.00 85.19 196 SER A C 1
ATOM 1604 O O . SER A 1 196 ? -7.667 11.404 7.248 1.00 85.19 196 SER A O 1
ATOM 1606 N N . LYS A 1 197 ? -6.510 13.322 7.438 1.00 86.19 197 LYS A N 1
ATOM 1607 C CA . LYS A 1 197 ? -7.692 14.193 7.428 1.00 86.19 197 LYS A CA 1
ATOM 1608 C C . LYS A 1 197 ? -8.418 14.139 6.080 1.00 86.19 197 LYS A C 1
ATOM 1610 O O . LYS A 1 197 ? -9.630 13.951 6.081 1.00 86.19 197 LYS A O 1
ATOM 1615 N N . LEU A 1 198 ? -7.690 14.250 4.963 1.00 88.00 198 LEU A N 1
ATOM 1616 C CA . LEU A 1 198 ? -8.263 14.128 3.618 1.00 88.00 198 LEU A CA 1
ATOM 1617 C C . LEU A 1 198 ? -8.974 12.782 3.444 1.00 88.00 198 LEU A C 1
ATOM 1619 O O . LEU A 1 198 ? -10.127 12.751 3.032 1.00 88.00 198 LEU A O 1
ATOM 1623 N N . CYS A 1 199 ? -8.312 11.678 3.797 1.00 91.56 199 CYS A N 1
ATOM 1624 C CA . CYS A 1 199 ? -8.896 10.342 3.685 1.00 91.56 199 CYS A CA 1
ATOM 1625 C C . CYS A 1 199 ? -10.203 10.247 4.485 1.00 91.56 199 CYS A C 1
ATOM 1627 O O . CYS A 1 199 ? -11.230 9.866 3.926 1.00 91.56 199 CYS A O 1
ATOM 1629 N N . LYS A 1 200 ? -10.208 10.716 5.738 1.00 90.50 200 LYS A N 1
ATOM 1630 C CA . LYS A 1 200 ? -11.408 10.724 6.585 1.00 90.50 200 LYS A CA 1
ATOM 1631 C C . LYS A 1 200 ? -12.552 11.573 6.018 1.00 90.50 200 LYS A C 1
ATOM 1633 O O . LYS A 1 200 ? -13.701 11.143 6.069 1.00 90.50 200 LYS A O 1
ATOM 1638 N N . GLU A 1 201 ? -12.258 12.746 5.456 1.00 92.88 201 GLU A N 1
ATOM 1639 C CA . GLU A 1 201 ? -13.255 13.602 4.785 1.00 92.88 201 GLU A CA 1
ATOM 1640 C C . GLU A 1 201 ? -13.819 12.958 3.502 1.00 92.88 201 GLU A C 1
ATOM 1642 O O . GLU A 1 201 ? -14.974 13.197 3.154 1.00 92.88 201 GLU A O 1
ATOM 1647 N N . LEU A 1 202 ? -13.041 12.097 2.839 1.00 94.81 202 LEU A N 1
ATOM 1648 C CA . LEU A 1 202 ? -13.426 11.343 1.641 1.00 94.81 202 LEU A CA 1
ATOM 1649 C C . LEU A 1 202 ? -14.039 9.957 1.935 1.00 94.81 202 LEU A C 1
ATOM 1651 O O . LEU A 1 202 ? -14.352 9.219 1.001 1.00 94.81 202 LEU A O 1
ATOM 1655 N N . GLY A 1 203 ? -14.217 9.579 3.205 1.00 96.31 203 GLY A N 1
ATOM 1656 C CA . GLY A 1 203 ? -14.725 8.254 3.582 1.00 96.31 203 GLY A CA 1
ATOM 1657 C C . GLY A 1 203 ? -13.730 7.110 3.339 1.00 96.31 203 GLY A C 1
ATOM 1658 O O . GLY A 1 203 ? -14.141 5.976 3.110 1.00 96.31 203 GLY A O 1
ATOM 1659 N N . ILE A 1 204 ? -12.432 7.392 3.366 1.00 96.25 204 ILE A N 1
ATOM 1660 C CA . ILE A 1 204 ? -11.350 6.409 3.283 1.00 96.25 204 ILE A CA 1
ATOM 1661 C C . ILE A 1 204 ? -10.746 6.279 4.684 1.00 96.25 204 ILE A C 1
ATOM 1663 O O . ILE A 1 204 ? -10.125 7.219 5.180 1.00 96.25 204 ILE A O 1
ATOM 1667 N N . GLU A 1 205 ? -10.920 5.128 5.326 1.00 94.94 205 GLU A N 1
ATOM 1668 C CA . GLU A 1 205 ? -10.313 4.849 6.627 1.00 94.94 205 GLU A CA 1
ATOM 1669 C C . GLU A 1 205 ? -8.925 4.228 6.425 1.00 94.94 205 GLU A C 1
ATOM 1671 O O . GLU A 1 205 ? -8.794 3.156 5.826 1.00 94.94 205 GLU A O 1
ATOM 1676 N N . LEU A 1 206 ? -7.879 4.928 6.872 1.00 92.81 206 LEU A N 1
ATOM 1677 C CA . LEU A 1 206 ? -6.491 4.496 6.688 1.00 92.81 206 LEU A CA 1
ATOM 1678 C C . LEU A 1 206 ? -6.059 3.599 7.844 1.00 92.81 206 LEU A C 1
ATOM 1680 O O . LEU A 1 206 ? -6.002 4.046 8.989 1.00 92.81 206 LEU A O 1
ATOM 1684 N N . ILE A 1 207 ? -5.645 2.371 7.533 1.00 91.88 207 ILE A N 1
ATOM 1685 C CA . ILE A 1 207 ? -5.105 1.444 8.528 1.00 91.88 207 ILE A CA 1
ATOM 1686 C C . ILE A 1 207 ? -3.637 1.156 8.225 1.00 91.88 207 ILE A C 1
ATOM 1688 O O . ILE A 1 207 ? -3.297 0.564 7.202 1.00 91.88 207 ILE A O 1
ATOM 1692 N N . ALA A 1 208 ? -2.760 1.549 9.148 1.00 91.25 208 ALA A N 1
ATOM 1693 C CA . ALA A 1 208 ? -1.351 1.185 9.104 1.00 91.25 208 ALA A CA 1
ATOM 1694 C C . ALA A 1 208 ? -1.165 -0.283 9.515 1.00 91.25 208 ALA A C 1
ATOM 1696 O O . ALA A 1 208 ? -1.537 -0.683 10.623 1.00 91.25 208 ALA A O 1
ATOM 1697 N N . LEU A 1 209 ? -0.552 -1.074 8.639 1.00 91.50 209 LEU A N 1
ATOM 1698 C CA . LEU A 1 209 ? -0.111 -2.433 8.939 1.00 91.50 209 LEU A CA 1
ATOM 1699 C C . LEU A 1 209 ? 1.013 -2.423 9.983 1.00 91.50 209 LEU A C 1
ATOM 1701 O O . LEU A 1 209 ? 1.829 -1.498 10.040 1.00 91.50 209 LEU A O 1
ATOM 1705 N N . TYR A 1 210 ? 1.076 -3.475 10.804 1.00 89.62 210 TYR A N 1
ATOM 1706 C CA . TYR A 1 210 ? 2.097 -3.589 11.845 1.00 89.62 210 TYR A CA 1
ATOM 1707 C C . TYR A 1 210 ? 3.518 -3.562 11.248 1.00 89.62 210 TYR A C 1
ATOM 1709 O O . TYR A 1 210 ? 3.852 -4.298 10.315 1.00 89.62 210 TYR A O 1
ATOM 1717 N N . THR A 1 211 ? 4.375 -2.705 11.806 1.00 84.19 211 THR A N 1
ATOM 1718 C CA . THR A 1 211 ? 5.728 -2.466 11.279 1.00 84.19 211 THR A CA 1
ATOM 1719 C C . THR A 1 211 ? 6.627 -3.701 11.387 1.00 84.19 211 THR A C 1
ATOM 1721 O O . THR A 1 211 ? 6.561 -4.450 12.354 1.00 84.19 211 THR A O 1
ATOM 1724 N N . ASN A 1 212 ? 7.507 -3.916 10.404 1.00 79.56 212 ASN A N 1
ATOM 1725 C CA . ASN A 1 212 ? 8.392 -5.092 10.316 1.00 79.56 212 ASN A CA 1
ATOM 1726 C C . ASN A 1 212 ? 7.677 -6.459 10.170 1.00 79.56 212 ASN A C 1
ATOM 1728 O O . ASN A 1 212 ? 8.341 -7.492 10.226 1.00 79.56 212 ASN A O 1
ATOM 1732 N N . ALA A 1 213 ? 6.359 -6.486 9.933 1.00 86.19 213 ALA A N 1
ATOM 1733 C CA . ALA A 1 213 ? 5.584 -7.705 9.661 1.00 86.19 213 ALA A CA 1
ATOM 1734 C C . ALA A 1 213 ? 5.142 -7.836 8.191 1.00 86.19 213 ALA A C 1
ATOM 1736 O O . ALA A 1 213 ? 4.210 -8.575 7.884 1.00 86.19 213 ALA A O 1
ATOM 1737 N N . THR A 1 214 ? 5.801 -7.133 7.267 1.00 86.00 214 THR A N 1
ATOM 1738 C CA . THR A 1 214 ? 5.482 -7.100 5.828 1.00 86.00 214 THR A CA 1
ATOM 1739 C C . THR A 1 214 ? 5.363 -8.500 5.205 1.00 86.00 214 THR A C 1
ATOM 1741 O O . THR A 1 214 ? 4.434 -8.774 4.455 1.00 86.00 214 THR A O 1
ATOM 1744 N N . HIS A 1 215 ? 6.231 -9.441 5.586 1.00 85.88 215 HIS A N 1
ATOM 1745 C CA . HIS A 1 215 ? 6.207 -10.837 5.117 1.00 85.88 215 HIS A CA 1
ATOM 1746 C C . HIS A 1 215 ? 5.032 -11.680 5.649 1.00 85.88 215 HIS A C 1
ATOM 1748 O O . HIS A 1 215 ? 4.901 -12.846 5.270 1.00 85.88 215 HIS A O 1
ATOM 1754 N N . ILE A 1 216 ? 4.204 -11.113 6.530 1.00 89.44 216 ILE A N 1
ATOM 1755 C CA . ILE A 1 216 ? 3.022 -11.740 7.132 1.00 89.44 216 ILE A CA 1
ATOM 1756 C C . ILE A 1 216 ? 1.757 -10.961 6.754 1.00 89.44 216 ILE A C 1
ATOM 1758 O O . ILE A 1 216 ? 0.779 -11.572 6.338 1.00 89.44 216 ILE A O 1
ATOM 1762 N N . LEU A 1 217 ? 1.774 -9.630 6.878 1.00 91.94 217 LEU A N 1
ATOM 1763 C CA . LEU A 1 217 ? 0.574 -8.785 6.875 1.00 91.94 217 LEU A CA 1
ATOM 1764 C C . LEU A 1 217 ? 0.390 -7.901 5.637 1.00 91.94 217 LEU A C 1
ATOM 1766 O O . LEU A 1 217 ? -0.637 -7.238 5.562 1.00 91.94 217 LEU A O 1
ATOM 1770 N N . GLN A 1 218 ? 1.338 -7.864 4.693 1.00 92.12 218 GLN A N 1
ATOM 1771 C CA . GLN A 1 218 ? 1.255 -7.016 3.497 1.00 92.12 218 GLN A CA 1
ATOM 1772 C C . GLN A 1 218 ? 0.899 -7.853 2.245 1.00 92.12 218 GLN A C 1
ATOM 1774 O O . GLN A 1 218 ? 1.778 -8.535 1.702 1.00 92.12 218 GLN A O 1
ATOM 1779 N N . PRO A 1 219 ? -0.362 -7.833 1.754 1.00 92.88 219 PRO A N 1
ATOM 1780 C CA . PRO A 1 219 ? -0.811 -8.658 0.624 1.00 92.88 219 PRO A CA 1
ATOM 1781 C C . PRO A 1 219 ? 0.022 -8.494 -0.653 1.00 92.88 219 PRO A C 1
ATOM 1783 O O . PRO A 1 219 ? 0.273 -9.473 -1.368 1.00 92.88 219 PRO A O 1
ATOM 1786 N N . THR A 1 220 ? 0.472 -7.270 -0.937 1.00 89.69 220 THR A N 1
ATOM 1787 C CA . THR A 1 220 ? 1.334 -6.938 -2.079 1.00 89.69 220 THR A CA 1
ATOM 1788 C C . THR A 1 220 ? 2.670 -7.676 -2.043 1.00 89.69 220 THR A C 1
ATOM 1790 O O . THR A 1 220 ? 3.030 -8.311 -3.037 1.00 89.69 220 THR A O 1
ATOM 1793 N N . ASP A 1 221 ? 3.379 -7.673 -0.915 1.00 89.31 221 ASP A N 1
ATOM 1794 C CA . ASP A 1 221 ? 4.642 -8.405 -0.754 1.00 89.31 221 ASP A CA 1
ATOM 1795 C C . ASP A 1 221 ? 4.443 -9.925 -0.692 1.00 89.31 221 ASP A C 1
ATOM 1797 O O . ASP A 1 221 ? 5.205 -10.674 -1.312 1.00 89.31 221 ASP A O 1
ATOM 1801 N N . VAL A 1 222 ? 3.400 -10.390 0.004 1.00 88.31 222 VAL A N 1
ATOM 1802 C CA . VAL A 1 222 ? 3.131 -11.825 0.194 1.00 88.31 222 VAL A CA 1
ATOM 1803 C C . VAL A 1 222 ? 2.741 -12.524 -1.116 1.00 88.31 222 VAL A C 1
ATOM 1805 O O . VAL A 1 222 ? 3.177 -13.655 -1.346 1.00 88.31 222 VAL A O 1
ATOM 1808 N N . ALA A 1 223 ? 1.959 -11.876 -1.991 1.00 88.56 223 ALA A N 1
ATOM 1809 C CA . ALA A 1 223 ? 1.408 -12.523 -3.190 1.00 88.56 223 ALA A CA 1
ATOM 1810 C C . ALA A 1 223 ? 1.702 -11.826 -4.531 1.00 88.56 223 ALA A C 1
ATOM 1812 O O . ALA A 1 223 ? 1.837 -12.518 -5.541 1.00 88.56 223 ALA A O 1
ATOM 1813 N N . VAL A 1 224 ? 1.797 -10.494 -4.588 1.00 88.94 224 VAL A N 1
ATOM 1814 C CA . VAL A 1 224 ? 1.734 -9.747 -5.864 1.00 88.94 224 VAL A CA 1
ATOM 1815 C C . VAL A 1 224 ? 3.117 -9.431 -6.434 1.00 88.94 224 VAL A C 1
ATOM 1817 O O . VAL A 1 224 ? 3.401 -9.701 -7.603 1.00 88.94 224 VAL A O 1
ATOM 1820 N N . PHE A 1 225 ? 4.017 -8.881 -5.623 1.00 88.88 225 PHE A N 1
ATOM 1821 C CA . PHE A 1 225 ? 5.269 -8.301 -6.107 1.00 88.88 225 PHE A CA 1
ATOM 1822 C C . PHE A 1 225 ? 6.254 -9.323 -6.672 1.00 88.88 225 PHE A C 1
ATOM 1824 O O . PHE A 1 225 ? 6.998 -9.001 -7.600 1.00 88.88 225 PHE A O 1
ATOM 1831 N N . ARG A 1 226 ? 6.273 -10.558 -6.157 1.00 89.44 226 ARG A N 1
ATOM 1832 C CA . ARG A 1 226 ? 7.168 -11.607 -6.668 1.00 89.44 226 ARG A CA 1
ATOM 1833 C C . ARG A 1 226 ? 6.778 -12.059 -8.091 1.00 89.44 226 ARG A C 1
ATOM 1835 O O . ARG A 1 226 ? 7.670 -12.039 -8.942 1.00 89.44 226 ARG A O 1
ATOM 1842 N N . PRO A 1 227 ? 5.508 -12.407 -8.396 1.00 90.56 227 PRO A N 1
ATOM 1843 C CA . PRO A 1 227 ? 5.048 -12.617 -9.772 1.00 90.56 227 PRO A CA 1
ATOM 1844 C C . PRO A 1 227 ? 5.301 -11.424 -10.700 1.00 90.56 227 PRO A C 1
ATOM 1846 O O . PRO A 1 227 ? 5.874 -11.610 -11.774 1.00 90.56 227 PRO A O 1
ATOM 1849 N N . VAL A 1 228 ? 4.955 -10.202 -10.276 1.00 90.19 228 VAL A N 1
ATOM 1850 C CA . VAL A 1 228 ? 5.107 -9.000 -11.117 1.00 90.19 228 VAL A CA 1
ATOM 1851 C C . VAL A 1 228 ? 6.578 -8.729 -11.448 1.00 90.19 228 VAL A C 1
ATOM 1853 O O . VAL A 1 228 ? 6.908 -8.473 -12.602 1.00 90.19 228 VAL A O 1
ATOM 1856 N N . LYS A 1 229 ? 7.504 -8.859 -10.487 1.00 89.31 229 LYS A N 1
ATOM 1857 C CA . LYS A 1 229 ? 8.950 -8.689 -10.742 1.00 89.31 229 LYS A CA 1
ATOM 1858 C C . LYS A 1 229 ? 9.533 -9.772 -11.656 1.00 89.31 229 LYS A C 1
ATOM 1860 O O . LYS A 1 229 ? 10.483 -9.491 -12.386 1.00 89.31 229 LYS A O 1
ATOM 1865 N N . ALA A 1 230 ? 8.977 -10.986 -11.642 1.00 89.88 230 ALA A N 1
ATOM 1866 C CA . ALA A 1 230 ? 9.353 -12.034 -12.590 1.00 89.88 230 ALA A CA 1
ATOM 1867 C C . ALA A 1 230 ? 8.881 -11.687 -14.013 1.00 89.88 230 ALA A C 1
ATOM 1869 O O . ALA A 1 230 ? 9.701 -11.632 -14.928 1.00 89.88 230 ALA A O 1
ATOM 1870 N N . ALA A 1 231 ? 7.601 -11.341 -14.185 1.00 90.88 231 ALA A N 1
ATOM 1871 C CA . ALA A 1 231 ? 7.058 -10.949 -15.486 1.00 90.88 231 ALA A CA 1
ATOM 1872 C C . ALA A 1 231 ? 7.678 -9.654 -16.033 1.00 90.88 231 ALA A C 1
ATOM 1874 O O . ALA A 1 231 ? 7.904 -9.561 -17.239 1.00 90.88 231 ALA A O 1
ATOM 1875 N N . TRP A 1 232 ? 8.029 -8.692 -15.169 1.00 92.12 232 TRP A N 1
ATOM 1876 C CA . TRP A 1 232 ? 8.804 -7.507 -15.548 1.00 92.12 232 TRP A CA 1
ATOM 1877 C C . TRP A 1 232 ? 10.132 -7.912 -16.182 1.00 92.12 232 TRP A C 1
ATOM 1879 O O . TRP A 1 232 ? 10.446 -7.466 -17.279 1.00 92.12 232 TRP A O 1
ATOM 1889 N N . LYS A 1 233 ? 10.898 -8.796 -15.531 1.00 89.94 233 LYS A N 1
ATOM 1890 C CA . LYS A 1 233 ? 12.202 -9.250 -16.032 1.00 89.94 233 LYS A CA 1
ATOM 1891 C C . LYS A 1 233 ? 12.096 -9.884 -17.422 1.00 89.94 233 LYS A C 1
ATOM 1893 O O . LYS A 1 233 ? 12.948 -9.618 -18.270 1.00 89.94 233 LYS A O 1
ATOM 1898 N N . ASP A 1 234 ? 11.071 -10.697 -17.654 1.00 89.56 234 ASP A N 1
ATOM 1899 C CA . ASP A 1 234 ? 10.879 -11.393 -18.929 1.00 89.56 234 ASP A CA 1
ATOM 1900 C C . ASP A 1 234 ? 10.340 -10.457 -20.025 1.00 89.56 234 ASP A C 1
ATOM 1902 O O . ASP A 1 234 ? 10.801 -10.510 -21.168 1.00 89.56 234 ASP A O 1
ATOM 1906 N N . THR A 1 235 ? 9.437 -9.537 -19.677 1.00 91.31 235 THR A N 1
ATOM 1907 C CA . THR A 1 235 ? 8.852 -8.560 -20.613 1.00 91.31 235 THR A CA 1
ATOM 1908 C C . THR A 1 235 ? 9.870 -7.483 -20.998 1.00 91.31 235 THR A C 1
ATOM 1910 O O . THR A 1 235 ? 10.116 -7.276 -22.183 1.00 91.31 235 THR A O 1
ATOM 1913 N N . ALA A 1 236 ? 10.591 -6.913 -20.027 1.00 89.06 236 ALA A N 1
ATOM 1914 C CA . ALA A 1 236 ? 11.718 -6.005 -20.255 1.00 89.06 236 ALA A CA 1
ATOM 1915 C C . ALA A 1 236 ? 12.815 -6.642 -21.126 1.00 89.06 236 ALA A C 1
ATOM 1917 O O . ALA A 1 236 ? 13.341 -6.007 -22.040 1.00 89.06 236 ALA A O 1
ATOM 1918 N N . ARG A 1 237 ? 13.145 -7.921 -20.890 1.00 87.44 237 ARG A N 1
ATOM 1919 C CA . ARG A 1 237 ? 14.095 -8.664 -21.732 1.00 87.44 237 ARG A CA 1
ATOM 1920 C C . ARG A 1 237 ? 13.579 -8.839 -23.160 1.00 87.44 237 ARG A C 1
ATOM 1922 O O . ARG A 1 237 ? 14.358 -8.679 -24.095 1.00 87.44 237 ARG A O 1
ATOM 1929 N N . THR A 1 238 ? 12.301 -9.173 -23.324 1.00 89.19 238 THR A N 1
ATOM 1930 C CA . THR A 1 238 ? 11.671 -9.349 -24.642 1.00 89.19 238 THR A CA 1
ATOM 1931 C C . THR A 1 238 ? 11.661 -8.031 -25.415 1.00 89.19 238 THR A C 1
ATOM 1933 O O . THR A 1 238 ? 12.070 -7.997 -26.573 1.00 89.19 238 THR A O 1
ATOM 1936 N N . TRP A 1 239 ? 11.315 -6.925 -24.752 1.00 89.94 239 TRP A N 1
ATOM 1937 C CA . TRP A 1 239 ? 11.361 -5.585 -25.333 1.00 89.94 239 TRP A CA 1
ATOM 1938 C C . TRP A 1 239 ? 12.777 -5.200 -25.794 1.00 89.94 239 TRP A C 1
ATOM 1940 O O . TRP A 1 239 ? 12.950 -4.769 -26.931 1.00 89.94 239 TRP A O 1
ATOM 1950 N N . LEU A 1 240 ? 13.805 -5.441 -24.971 1.00 86.19 240 LEU A N 1
ATOM 1951 C CA . LEU A 1 240 ? 15.210 -5.182 -25.333 1.00 86.19 240 LEU A CA 1
ATOM 1952 C C . LEU A 1 240 ? 15.722 -6.069 -26.483 1.00 86.19 240 LEU A C 1
ATOM 1954 O O . LEU A 1 240 ? 16.613 -5.660 -27.222 1.00 86.19 240 LEU A O 1
ATOM 1958 N N . MET A 1 241 ? 15.184 -7.283 -26.645 1.00 83.25 241 MET A N 1
ATOM 1959 C CA . MET A 1 241 ? 15.505 -8.147 -27.789 1.00 83.25 241 MET A CA 1
ATOM 1960 C C . MET A 1 241 ? 14.843 -7.666 -29.087 1.00 83.25 241 MET A C 1
ATOM 1962 O O . MET A 1 241 ? 15.434 -7.819 -30.154 1.00 83.25 241 MET A O 1
ATOM 1966 N N . ASN A 1 242 ? 13.652 -7.070 -28.991 1.00 87.94 242 ASN A N 1
ATOM 1967 C CA . ASN A 1 242 ? 12.901 -6.553 -30.135 1.00 87.94 242 ASN A CA 1
ATOM 1968 C C . ASN A 1 242 ? 13.344 -5.144 -30.570 1.00 87.94 242 ASN A C 1
ATOM 1970 O O . ASN A 1 242 ? 13.098 -4.778 -31.716 1.00 87.94 242 ASN A O 1
ATOM 1974 N N . ASN A 1 243 ? 14.032 -4.387 -29.703 1.00 85.19 243 ASN A N 1
ATOM 1975 C CA . ASN A 1 243 ? 14.531 -3.032 -29.983 1.00 85.19 243 ASN A CA 1
ATOM 1976 C C . ASN A 1 243 ? 16.065 -2.944 -29.778 1.00 85.19 243 ASN A C 1
ATOM 1978 O O . ASN A 1 243 ? 16.535 -2.385 -28.781 1.00 85.19 243 ASN A O 1
ATOM 1982 N N . PRO A 1 244 ? 16.889 -3.531 -30.676 1.00 81.94 244 PRO A N 1
ATOM 1983 C CA . PRO A 1 244 ? 18.337 -3.591 -30.493 1.00 81.94 244 PRO A CA 1
ATOM 1984 C C . PRO A 1 244 ? 18.994 -2.205 -30.473 1.00 81.94 244 PRO A C 1
ATOM 1986 O O . PRO A 1 244 ? 18.893 -1.441 -31.428 1.00 81.94 244 PRO A O 1
ATOM 1989 N N . GLY A 1 245 ? 19.740 -1.918 -29.404 1.00 79.38 245 GLY A N 1
ATOM 1990 C CA . GLY A 1 245 ? 20.445 -0.643 -29.217 1.00 79.38 245 GLY A CA 1
ATOM 1991 C C . GLY A 1 245 ? 19.660 0.402 -28.421 1.00 79.38 245 GLY A C 1
ATOM 1992 O O . GLY A 1 245 ? 20.254 1.391 -27.994 1.00 79.38 245 GLY A O 1
ATOM 1993 N N . GLU A 1 246 ? 18.374 0.167 -28.153 1.00 84.06 246 GLU A N 1
ATOM 1994 C CA . GLU A 1 246 ? 17.582 1.005 -27.255 1.00 84.06 246 GLU A CA 1
ATOM 1995 C C . GLU A 1 246 ? 17.732 0.595 -25.782 1.00 84.06 246 GLU A C 1
ATOM 1997 O O . GLU A 1 246 ? 18.237 -0.478 -25.437 1.00 84.06 246 GLU A O 1
ATOM 2002 N N . SER A 1 247 ? 17.285 1.478 -24.890 1.00 83.31 247 SER A N 1
ATOM 2003 C CA . SER A 1 247 ? 17.225 1.244 -23.451 1.00 83.31 247 SER A CA 1
ATOM 2004 C C . SER A 1 247 ? 15.810 1.473 -22.923 1.00 83.31 247 SER A C 1
ATOM 2006 O O . SER A 1 247 ? 15.007 2.206 -23.506 1.00 83.31 247 SER A O 1
ATOM 2008 N N . ILE A 1 248 ? 15.495 0.838 -21.795 1.00 83.25 248 ILE A N 1
ATOM 2009 C CA . ILE A 1 248 ? 14.250 1.124 -21.088 1.00 83.25 248 ILE A CA 1
ATOM 2010 C C . ILE A 1 248 ? 14.411 2.481 -20.400 1.00 83.25 248 ILE A C 1
ATOM 2012 O O . ILE A 1 248 ? 15.355 2.713 -19.641 1.00 83.25 248 ILE A O 1
ATOM 2016 N N . THR A 1 249 ? 13.486 3.381 -20.698 1.00 84.38 249 THR A N 1
ATOM 2017 C CA . THR A 1 249 ? 13.429 4.757 -20.210 1.00 84.38 249 THR A CA 1
ATOM 2018 C C . THR A 1 249 ? 12.099 4.991 -19.507 1.00 84.38 249 THR A C 1
ATOM 2020 O O . THR A 1 249 ? 11.158 4.215 -19.642 1.00 84.38 249 THR A O 1
ATOM 2023 N N . L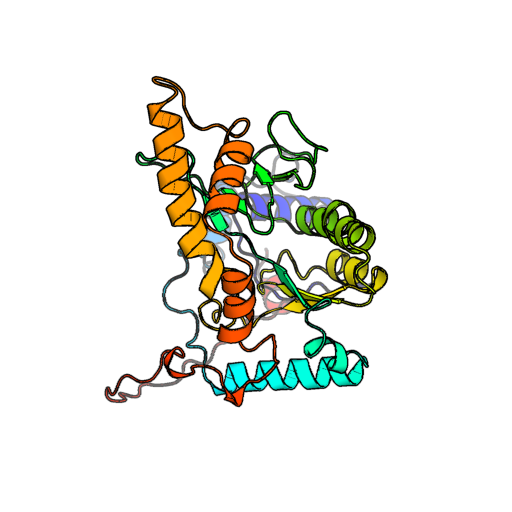YS A 1 250 ? 11.984 6.114 -18.800 1.00 75.88 250 LYS A N 1
ATOM 2024 C CA . LYS A 1 250 ? 10.746 6.529 -18.124 1.00 75.88 250 LYS A CA 1
ATOM 2025 C C . LYS A 1 250 ? 9.526 6.619 -19.061 1.00 75.88 250 LYS A C 1
ATOM 2027 O O . LYS A 1 250 ? 8.413 6.427 -18.596 1.00 75.88 250 LYS A O 1
ATOM 2032 N N . VAL A 1 251 ? 9.745 6.854 -20.360 1.00 79.81 251 VAL A N 1
ATOM 2033 C CA . VAL A 1 251 ? 8.691 6.965 -21.387 1.00 79.81 251 VAL A CA 1
ATOM 2034 C C . VAL A 1 251 ? 8.134 5.593 -21.784 1.00 79.81 251 VAL A C 1
ATOM 2036 O O . VAL A 1 251 ? 6.925 5.414 -21.864 1.00 79.81 251 VAL A O 1
ATOM 2039 N N . ASN A 1 252 ? 9.001 4.597 -22.010 1.00 82.75 252 ASN A N 1
ATOM 2040 C CA . ASN A 1 252 ? 8.568 3.253 -22.420 1.00 82.75 252 ASN A CA 1
ATOM 2041 C C . ASN A 1 252 ? 8.303 2.304 -21.233 1.00 82.75 252 ASN A C 1
ATOM 2043 O O . ASN A 1 252 ? 7.620 1.295 -21.406 1.00 82.75 252 ASN A O 1
ATOM 2047 N N . PHE A 1 253 ? 8.771 2.638 -20.024 1.00 86.44 253 PHE A N 1
ATOM 2048 C CA . PHE A 1 253 ? 8.600 1.820 -18.820 1.00 86.44 253 PHE A CA 1
ATOM 2049 C C . PHE A 1 253 ? 7.139 1.464 -18.531 1.00 86.44 253 PHE A C 1
ATOM 2051 O O . PHE A 1 253 ? 6.853 0.298 -18.270 1.00 86.44 253 PHE A O 1
ATOM 2058 N N . ALA A 1 254 ? 6.228 2.443 -18.579 1.00 85.75 254 ALA A N 1
ATOM 2059 C CA . ALA A 1 254 ? 4.832 2.235 -18.199 1.00 85.75 254 ALA A CA 1
ATOM 2060 C C . ALA A 1 254 ? 4.155 1.178 -19.085 1.00 85.75 254 ALA A C 1
ATOM 2062 O O . ALA A 1 254 ? 3.630 0.206 -18.555 1.00 85.75 254 ALA A O 1
ATOM 2063 N N . GLY A 1 255 ? 4.268 1.291 -20.413 1.00 87.00 255 GLY A N 1
ATOM 2064 C CA . GLY A 1 255 ? 3.724 0.297 -21.347 1.00 87.00 255 GLY A CA 1
ATOM 2065 C C . GLY A 1 255 ? 4.351 -1.100 -21.215 1.00 87.00 255 GLY A C 1
ATOM 2066 O O . GLY A 1 255 ? 3.636 -2.097 -21.263 1.00 87.00 255 GLY A O 1
ATOM 2067 N N . ILE A 1 256 ? 5.668 -1.195 -20.983 1.00 89.38 256 ILE A N 1
ATOM 2068 C CA . ILE A 1 256 ? 6.350 -2.489 -20.752 1.00 89.38 256 ILE A CA 1
ATOM 2069 C C . ILE A 1 256 ? 5.888 -3.119 -19.426 1.00 89.38 256 ILE A C 1
ATOM 2071 O O . ILE A 1 256 ? 5.788 -4.344 -19.311 1.00 89.38 256 ILE A O 1
ATOM 2075 N N . LEU A 1 257 ? 5.620 -2.299 -18.404 1.00 89.19 257 LEU A N 1
ATOM 2076 C CA . LEU A 1 257 ? 5.132 -2.783 -17.118 1.00 89.19 257 LEU A CA 1
ATOM 2077 C C . LEU A 1 257 ? 3.649 -3.162 -17.184 1.00 89.19 257 LEU A C 1
ATOM 2079 O O . LEU A 1 257 ? 3.288 -4.155 -16.565 1.00 89.19 257 LEU A O 1
ATOM 2083 N N . ASP A 1 258 ? 2.819 -2.447 -17.942 1.00 88.38 258 ASP A N 1
ATOM 2084 C CA . ASP A 1 258 ? 1.408 -2.790 -18.177 1.00 88.38 258 ASP A CA 1
ATOM 2085 C C . ASP A 1 258 ? 1.290 -4.208 -18.767 1.00 88.38 258 ASP A C 1
ATOM 2087 O O . ASP A 1 258 ? 0.662 -5.081 -18.168 1.00 88.38 258 ASP A O 1
ATOM 2091 N N . GLU A 1 259 ? 2.058 -4.506 -19.822 1.00 89.75 259 GLU A N 1
ATOM 2092 C CA . GLU A 1 259 ? 2.168 -5.856 -20.402 1.00 89.75 259 GLU A CA 1
ATOM 2093 C C . GLU A 1 259 ? 2.643 -6.907 -19.369 1.00 89.75 259 GLU A C 1
ATOM 2095 O O . GLU A 1 259 ? 2.183 -8.054 -19.360 1.00 89.75 259 GLU A O 1
ATOM 2100 N N . ALA A 1 260 ? 3.558 -6.543 -18.464 1.00 90.50 260 ALA A N 1
ATOM 2101 C CA . ALA A 1 260 ? 4.012 -7.434 -17.396 1.00 90.50 260 ALA 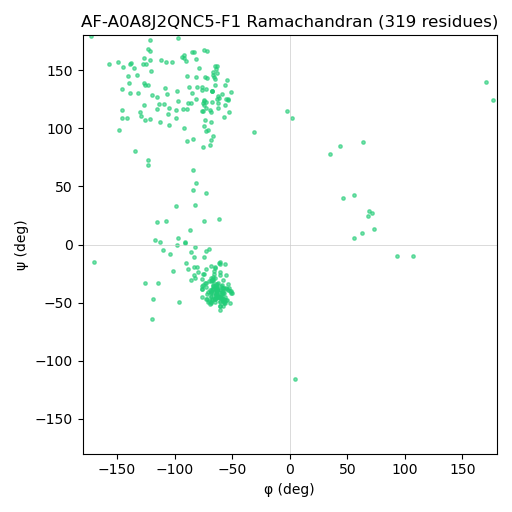A CA 1
ATOM 2102 C C . ALA A 1 260 ? 2.955 -7.643 -16.291 1.00 90.50 260 ALA A C 1
ATOM 2104 O O . ALA A 1 260 ? 2.880 -8.737 -15.720 1.00 90.50 260 ALA A O 1
ATOM 2105 N N . LEU A 1 261 ? 2.139 -6.630 -15.989 1.00 88.44 261 LEU A N 1
ATOM 2106 C CA . LEU A 1 261 ? 1.039 -6.690 -15.027 1.00 88.44 261 LEU A CA 1
ATOM 2107 C C . LEU A 1 261 ? -0.090 -7.572 -15.572 1.00 88.44 261 LEU A C 1
ATOM 2109 O O . LEU A 1 261 ? -0.475 -8.517 -14.883 1.00 88.44 261 LEU A O 1
ATOM 2113 N N . GLU A 1 262 ? -0.523 -7.365 -16.820 1.00 87.50 262 GLU A N 1
ATOM 2114 C CA . GLU A 1 262 ? -1.527 -8.203 -17.503 1.00 87.50 262 GLU A CA 1
ATOM 2115 C C . GLU A 1 262 ? -1.142 -9.693 -17.515 1.00 87.50 262 GLU A C 1
ATOM 2117 O O . GLU A 1 262 ? -1.984 -10.571 -17.318 1.00 87.50 262 GLU A O 1
ATOM 2122 N N . LYS A 1 263 ? 0.148 -10.003 -17.698 1.00 86.69 263 LYS A N 1
ATOM 2123 C CA . LYS A 1 263 ? 0.657 -11.386 -17.698 1.00 86.69 263 LYS A CA 1
ATOM 2124 C C . LYS A 1 263 ? 0.745 -12.035 -16.315 1.00 86.69 263 LYS A C 1
ATOM 2126 O O . LYS A 1 263 ? 0.774 -13.266 -16.236 1.00 86.69 263 LYS A O 1
ATOM 2131 N N . SER A 1 264 ? 0.871 -11.254 -15.239 1.00 88.25 264 SER A N 1
ATOM 2132 C CA . SER A 1 264 ? 1.233 -11.770 -13.905 1.00 88.25 264 SER A CA 1
ATOM 2133 C C . SER A 1 264 ? 0.151 -11.628 -12.843 1.00 88.25 264 SER A C 1
ATOM 2135 O O . SER A 1 264 ? 0.051 -12.493 -11.966 1.00 88.25 264 SER A O 1
ATOM 2137 N N . ILE A 1 265 ? -0.662 -10.575 -12.906 1.00 86.00 265 ILE A N 1
ATOM 2138 C CA . ILE A 1 265 ? -1.734 -10.338 -11.947 1.00 86.00 265 ILE A CA 1
ATOM 2139 C C . ILE A 1 265 ? -2.976 -11.098 -12.399 1.00 86.00 265 ILE A C 1
ATOM 2141 O O . ILE A 1 265 ? -3.517 -10.882 -13.477 1.00 86.00 265 ILE A O 1
ATOM 2145 N N . LYS A 1 266 ? -3.447 -11.984 -11.523 1.00 86.69 266 LYS A N 1
ATOM 2146 C CA . LYS A 1 266 ? -4.720 -12.686 -11.668 1.00 86.69 266 LYS A CA 1
ATOM 2147 C C . LYS A 1 266 ? -5.608 -12.368 -10.466 1.00 86.69 266 LYS A C 1
ATOM 2149 O O . LYS A 1 266 ? -5.058 -12.188 -9.372 1.00 86.69 266 LYS A O 1
ATOM 2154 N N . PRO A 1 267 ? -6.946 -12.337 -10.611 1.00 86.12 267 PRO A N 1
ATOM 2155 C CA . PRO A 1 267 ? -7.856 -12.096 -9.491 1.00 86.12 267 PRO A CA 1
ATOM 2156 C C . PRO A 1 267 ? -7.607 -13.039 -8.307 1.00 86.12 267 PRO A C 1
ATOM 2158 O O . PRO A 1 267 ? -7.635 -12.613 -7.153 1.00 86.12 267 PRO A O 1
ATOM 2161 N N . GLU A 1 268 ? -7.267 -14.302 -8.576 1.00 87.44 268 GLU A N 1
ATOM 2162 C CA . GLU A 1 268 ? -6.968 -15.296 -7.543 1.00 87.44 268 GLU A CA 1
ATOM 2163 C C . GLU A 1 268 ? -5.696 -14.946 -6.763 1.00 87.44 268 GLU A C 1
ATOM 2165 O O . GLU A 1 268 ? -5.645 -15.179 -5.559 1.00 87.44 268 GLU A O 1
ATOM 2170 N N . THR A 1 269 ? -4.678 -14.362 -7.406 1.00 85.44 269 THR A N 1
ATOM 2171 C CA . THR A 1 269 ? -3.447 -13.909 -6.731 1.00 85.44 269 THR A CA 1
ATOM 2172 C C . THR A 1 269 ? -3.753 -12.795 -5.732 1.00 85.44 269 THR A C 1
ATOM 2174 O O . THR A 1 269 ? -3.259 -12.835 -4.607 1.00 85.44 269 THR A O 1
ATOM 2177 N N . LEU A 1 270 ? -4.606 -11.838 -6.113 1.00 87.31 270 LEU A N 1
ATOM 2178 C CA . LEU A 1 270 ? -5.019 -10.730 -5.245 1.00 87.31 270 LEU A CA 1
ATOM 2179 C C . LEU A 1 270 ? -5.825 -11.243 -4.041 1.00 87.31 270 LEU A C 1
ATOM 2181 O O . LEU A 1 270 ? -5.485 -10.947 -2.896 1.00 87.31 270 LEU A O 1
ATOM 2185 N N . ILE A 1 271 ? -6.835 -12.085 -4.289 1.00 88.56 271 ILE A N 1
ATOM 2186 C CA . ILE A 1 271 ? -7.669 -12.700 -3.241 1.00 88.56 271 ILE A CA 1
ATOM 2187 C C . ILE A 1 271 ? -6.815 -13.548 -2.286 1.00 88.56 271 ILE A C 1
ATOM 2189 O O . ILE A 1 271 ? -6.979 -13.470 -1.068 1.00 88.56 271 ILE A O 1
ATOM 2193 N N . ASN A 1 272 ? -5.879 -14.341 -2.818 1.00 88.38 272 ASN A N 1
ATOM 2194 C CA . ASN A 1 272 ? -4.984 -15.158 -2.001 1.00 88.38 272 ASN A CA 1
ATOM 2195 C C . ASN A 1 272 ? -3.983 -14.318 -1.194 1.00 88.38 272 ASN A C 1
ATOM 2197 O O . ASN A 1 272 ? -3.616 -14.750 -0.107 1.00 88.38 272 ASN A O 1
ATOM 2201 N N . GLY A 1 273 ? -3.585 -13.131 -1.665 1.00 91.62 273 GLY A N 1
ATOM 2202 C CA . GLY A 1 273 ? -2.776 -12.184 -0.889 1.00 91.62 273 GLY A CA 1
ATOM 2203 C C . GLY A 1 273 ? -3.489 -11.733 0.384 1.00 91.62 273 GLY A C 1
ATOM 2204 O O . GLY A 1 273 ? -2.990 -11.964 1.483 1.00 91.62 273 GLY A O 1
ATOM 2205 N N . PHE A 1 274 ? -4.702 -11.185 0.253 1.00 93.62 274 PHE A N 1
ATOM 2206 C CA . PHE A 1 274 ? -5.510 -10.779 1.411 1.00 93.62 274 PHE A CA 1
ATOM 2207 C C . PHE A 1 274 ? -5.817 -11.938 2.367 1.00 93.62 274 PHE A C 1
ATOM 2209 O O . PHE A 1 274 ? -5.799 -11.750 3.586 1.00 93.62 274 PHE A O 1
ATOM 2216 N N . LYS A 1 275 ? -6.068 -13.136 1.821 1.00 92.56 275 LYS A N 1
ATOM 2217 C CA . LYS A 1 275 ? -6.318 -14.346 2.610 1.00 92.56 275 LYS A CA 1
ATOM 2218 C C . LYS A 1 275 ? -5.068 -14.839 3.344 1.00 92.56 275 LYS A C 1
ATOM 2220 O O . LYS A 1 275 ? -5.185 -15.277 4.478 1.00 92.56 275 LYS A O 1
ATOM 2225 N N . ALA A 1 276 ? -3.886 -14.775 2.730 1.00 91.88 276 ALA A N 1
ATOM 2226 C CA . ALA A 1 276 ? -2.632 -15.195 3.361 1.00 91.88 276 ALA A CA 1
ATOM 2227 C C . ALA A 1 276 ? -2.223 -14.276 4.525 1.00 91.88 276 ALA A C 1
ATOM 2229 O O . ALA A 1 276 ? -1.624 -14.749 5.490 1.00 91.88 276 ALA A O 1
ATOM 2230 N N . CYS A 1 277 ? -2.588 -12.993 4.443 1.00 93.56 277 CYS A N 1
ATOM 2231 C CA . CYS A 1 277 ? -2.427 -12.005 5.512 1.00 93.56 277 CYS A CA 1
ATOM 2232 C C . CYS A 1 277 ? -3.589 -11.987 6.521 1.00 93.56 277 CYS A C 1
ATOM 2234 O O . CYS A 1 277 ? -3.525 -11.247 7.498 1.00 93.56 277 CYS A O 1
ATOM 2236 N N . TRP A 1 278 ? -4.658 -12.752 6.263 1.00 94.56 278 TRP A N 1
ATOM 2237 C CA . TRP A 1 278 ? -5.916 -12.771 7.022 1.00 94.56 278 TRP A CA 1
ATOM 2238 C C . TRP A 1 278 ? -6.493 -11.392 7.345 1.00 94.56 278 TRP A C 1
ATOM 2240 O O . TRP A 1 278 ? -7.034 -11.161 8.424 1.00 94.56 278 TRP A O 1
ATOM 2250 N N . LEU A 1 279 ? -6.403 -10.484 6.370 1.00 93.31 279 LEU A N 1
ATOM 2251 C CA . LEU A 1 279 ? -7.112 -9.205 6.386 1.00 93.31 279 LEU A CA 1
ATOM 2252 C C . LEU A 1 279 ? -8.530 -9.351 5.811 1.00 93.31 279 LEU A C 1
ATOM 2254 O O . LEU A 1 279 ? -9.432 -8.637 6.231 1.00 93.31 279 LEU A O 1
ATOM 2258 N N . VAL A 1 280 ? -8.731 -10.287 4.870 1.00 91.69 280 VAL A N 1
ATOM 2259 C CA . VAL A 1 280 ? -10.043 -10.634 4.295 1.00 91.69 280 VAL A CA 1
ATOM 2260 C C . VAL A 1 280 ? -10.129 -12.159 4.078 1.00 91.69 280 VAL A C 1
ATOM 2262 O O . VAL A 1 280 ? -9.488 -12.678 3.157 1.00 91.69 280 VAL A O 1
ATOM 2265 N N . PRO A 1 281 ? -10.927 -12.907 4.869 1.00 93.69 281 PRO A N 1
ATOM 2266 C CA . PRO A 1 281 ? -11.632 -12.452 6.071 1.00 93.69 281 PRO A CA 1
ATOM 2267 C C . PRO A 1 281 ? -10.639 -12.040 7.167 1.00 93.69 281 PRO A C 1
ATOM 2269 O O . PRO A 1 281 ? -9.540 -12.592 7.239 1.00 93.69 281 PRO A O 1
ATOM 2272 N N . PHE A 1 282 ? -11.041 -11.096 8.014 1.00 93.62 282 PHE A N 1
ATOM 2273 C CA . PHE A 1 282 ? -10.219 -10.602 9.116 1.00 93.62 282 PHE A CA 1
ATOM 2274 C C . PHE A 1 282 ? -10.170 -11.638 10.248 1.00 93.62 282 PHE A C 1
ATOM 2276 O O . PHE A 1 282 ? -11.147 -11.812 10.974 1.00 93.62 282 PHE A O 1
ATOM 2283 N N . ASN A 1 283 ? -9.068 -12.386 10.363 1.00 94.19 283 ASN A N 1
ATOM 2284 C CA . ASN A 1 283 ? -8.971 -13.503 11.309 1.00 94.19 283 ASN A CA 1
ATOM 2285 C C . ASN A 1 283 ? -7.536 -13.714 11.839 1.00 94.19 283 ASN A C 1
ATOM 2287 O O . ASN A 1 283 ? -6.747 -14.399 11.182 1.00 94.19 283 ASN A O 1
ATOM 2291 N N . PRO A 1 284 ? -7.191 -13.211 13.041 1.00 94.12 284 PRO A N 1
ATOM 2292 C CA . PRO A 1 284 ? -5.860 -13.412 13.608 1.00 94.12 284 PRO A CA 1
ATOM 2293 C C . PRO A 1 284 ? -5.528 -14.888 13.873 1.00 94.12 284 PRO A C 1
ATOM 2295 O O . PRO A 1 284 ? -4.381 -15.290 13.712 1.00 94.12 284 PRO A O 1
ATOM 2298 N N . ASP A 1 285 ? -6.506 -15.726 14.233 1.00 94.50 285 ASP A N 1
ATOM 2299 C CA . ASP A 1 285 ? -6.252 -17.114 14.652 1.00 94.50 285 ASP A CA 1
ATOM 2300 C C . ASP A 1 285 ? -5.748 -18.027 13.532 1.00 94.50 285 ASP A C 1
ATOM 2302 O O . ASP A 1 285 ? -5.184 -19.085 13.808 1.00 94.50 285 ASP A O 1
ATOM 2306 N N . ALA A 1 286 ? -5.946 -17.634 12.275 1.00 92.75 286 ALA A N 1
ATOM 2307 C CA . ALA A 1 286 ? -5.543 -18.422 11.117 1.00 92.75 286 ALA A CA 1
ATOM 2308 C C . ALA A 1 286 ? -4.192 -17.984 10.513 1.00 92.75 286 ALA A C 1
ATOM 2310 O O . ALA A 1 286 ? -3.727 -18.590 9.540 1.00 92.75 286 ALA A O 1
ATOM 2311 N N . ILE A 1 287 ? -3.551 -16.955 11.081 1.00 91.50 287 ILE A N 1
ATOM 2312 C CA . ILE A 1 287 ? -2.236 -16.475 10.647 1.00 91.50 287 ILE A CA 1
ATOM 2313 C C . ILE A 1 287 ? -1.169 -17.542 10.882 1.00 91.50 287 ILE A C 1
ATOM 2315 O O . ILE A 1 287 ? -1.093 -18.189 11.923 1.00 91.50 287 ILE A O 1
ATOM 2319 N N . ASP A 1 288 ? -0.298 -17.685 9.889 1.00 89.06 288 ASP A N 1
ATOM 2320 C CA . ASP A 1 288 ? 0.889 -18.525 9.962 1.00 89.06 288 ASP A CA 1
ATOM 2321 C C . ASP A 1 288 ? 1.971 -17.849 10.821 1.00 89.06 288 ASP A C 1
ATOM 2323 O O . ASP A 1 288 ? 2.862 -17.154 10.322 1.00 89.06 288 ASP A O 1
ATOM 2327 N N . TYR A 1 289 ? 1.855 -18.036 12.136 1.00 88.69 289 TYR A N 1
ATOM 2328 C CA . TYR A 1 289 ? 2.785 -17.506 13.131 1.00 88.69 289 TYR A CA 1
ATOM 2329 C C . TYR A 1 289 ? 4.147 -18.222 13.159 1.00 88.69 289 TYR A C 1
ATOM 2331 O O . TYR A 1 289 ? 5.059 -17.726 13.818 1.00 88.69 289 TYR A O 1
ATOM 2339 N N . GLU A 1 290 ? 4.366 -19.302 12.393 1.00 85.06 290 GLU A N 1
ATOM 2340 C CA . GLU A 1 290 ? 5.722 -19.860 12.214 1.00 85.06 290 GLU A CA 1
ATOM 2341 C C . GLU A 1 290 ? 6.650 -18.873 11.476 1.00 85.06 290 GLU A C 1
ATOM 2343 O O . GLU A 1 290 ? 7.875 -18.942 11.600 1.00 85.06 290 GLU A O 1
ATOM 2348 N N . LYS A 1 291 ? 6.070 -17.894 10.765 1.00 80.94 291 LYS A N 1
ATOM 2349 C CA . LYS A 1 291 ? 6.773 -16.755 10.149 1.00 80.94 291 LYS A CA 1
ATOM 2350 C C . LYS A 1 291 ? 7.229 -15.683 11.149 1.00 80.94 291 LYS A C 1
ATOM 2352 O O . LYS A 1 291 ? 8.000 -14.795 10.767 1.00 80.94 291 LYS A O 1
ATOM 2357 N N . CYS A 1 292 ? 6.781 -15.734 12.405 1.00 77.62 292 CYS A N 1
ATOM 2358 C CA . CYS A 1 292 ? 7.332 -14.911 13.479 1.00 77.62 292 CYS A CA 1
ATOM 2359 C C . CYS A 1 292 ? 8.679 -15.503 13.915 1.00 77.62 292 CYS A C 1
ATOM 2361 O O . CYS A 1 292 ? 8.757 -16.620 14.428 1.00 77.62 292 CYS A O 1
ATOM 2363 N N . LEU A 1 293 ? 9.769 -14.763 13.699 1.00 68.44 293 LEU A N 1
ATOM 2364 C CA . LEU A 1 293 ? 11.121 -15.258 13.963 1.00 68.44 293 LEU A CA 1
ATOM 2365 C C . LEU A 1 293 ? 11.360 -15.442 15.472 1.00 68.44 293 LEU A C 1
ATOM 2367 O O . LEU A 1 293 ? 11.577 -14.477 16.202 1.00 68.44 293 LEU A O 1
ATOM 2371 N N . GLY A 1 294 ? 11.361 -16.699 15.931 1.00 51.22 294 GLY A N 1
ATOM 2372 C CA . GLY A 1 294 ? 11.602 -17.033 17.342 1.00 51.22 294 GLY A CA 1
ATOM 2373 C C . GLY A 1 294 ? 11.815 -18.517 17.676 1.00 51.22 294 GLY A C 1
ATOM 2374 O O . GLY A 1 294 ? 12.341 -18.828 18.742 1.00 51.22 294 GLY A O 1
ATOM 2375 N N . SER A 1 295 ? 11.487 -19.454 16.784 1.00 36.97 295 SER A N 1
ATOM 2376 C CA . SER A 1 295 ? 11.531 -20.907 17.037 1.00 36.97 295 SER A CA 1
ATOM 2377 C C . SER A 1 295 ? 12.921 -21.562 16.886 1.00 36.97 295 SER A C 1
ATOM 2379 O O . SER A 1 295 ? 13.030 -22.735 16.531 1.00 36.97 295 SER A O 1
ATOM 2381 N N . ASN A 1 296 ? 14.002 -20.849 17.229 1.00 34.06 296 ASN A N 1
ATOM 2382 C CA . ASN A 1 296 ? 15.350 -21.425 17.307 1.00 34.06 296 ASN A CA 1
ATOM 2383 C C . ASN A 1 296 ? 15.734 -21.768 18.754 1.00 34.06 296 ASN A C 1
ATOM 2385 O O . ASN A 1 296 ? 16.030 -20.898 19.572 1.00 34.06 296 ASN A O 1
ATOM 2389 N N . LYS A 1 297 ? 15.792 -23.072 19.051 1.00 39.38 297 LYS A N 1
ATOM 2390 C CA . LYS A 1 297 ? 16.330 -23.614 20.306 1.00 39.38 297 LYS A CA 1
ATOM 2391 C C . LYS A 1 297 ? 17.840 -23.348 20.409 1.00 39.38 297 LYS A C 1
ATOM 2393 O O . LYS A 1 297 ? 18.627 -24.186 19.980 1.00 39.38 297 LYS A O 1
ATOM 2398 N N . HIS A 1 298 ? 18.257 -22.255 21.043 1.00 33.03 298 HIS A N 1
ATOM 2399 C CA . HIS A 1 298 ? 19.600 -22.167 21.624 1.00 33.03 298 HIS A CA 1
ATOM 2400 C C . HIS A 1 298 ? 19.637 -21.356 22.923 1.00 33.03 298 HIS A C 1
ATOM 2402 O O . HIS A 1 298 ? 18.771 -20.531 23.198 1.00 33.03 298 HIS A O 1
ATOM 2408 N N . ASN A 1 299 ? 20.614 -21.700 23.763 1.00 30.84 299 ASN A N 1
ATOM 2409 C CA . ASN A 1 299 ? 20.602 -21.431 25.197 1.00 30.84 299 ASN A CA 1
ATOM 2410 C C . ASN A 1 299 ? 20.634 -19.940 25.547 1.00 30.84 299 ASN A C 1
ATOM 2412 O O . ASN A 1 299 ? 21.383 -19.161 24.962 1.00 30.84 299 ASN A O 1
ATOM 2416 N N . GLN A 1 300 ? 19.893 -19.587 26.599 1.00 29.17 300 GLN A N 1
ATOM 2417 C CA . GLN A 1 300 ? 20.076 -18.324 27.301 1.00 29.17 300 GLN A CA 1
ATOM 2418 C C . GLN A 1 300 ? 21.479 -18.269 27.917 1.00 29.17 300 GLN A C 1
ATOM 2420 O O . GLN A 1 300 ? 21.833 -19.130 28.723 1.00 29.17 300 GLN A O 1
ATOM 2425 N N . THR A 1 301 ? 22.214 -17.195 27.638 1.00 25.75 301 THR A N 1
ATOM 2426 C CA . THR A 1 301 ? 23.282 -16.717 28.522 1.00 25.75 301 THR A CA 1
ATOM 2427 C C . THR A 1 301 ? 22.932 -15.285 28.900 1.00 25.75 301 THR A C 1
ATOM 2429 O O . THR A 1 301 ? 22.964 -14.389 28.059 1.00 25.75 301 THR A O 1
ATOM 2432 N N . GLN A 1 302 ? 22.527 -15.075 30.151 1.00 30.73 302 GLN A N 1
ATOM 2433 C CA . GL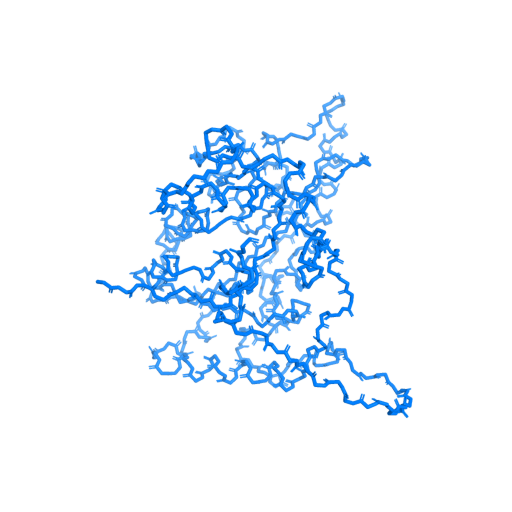N A 1 302 ? 22.173 -13.750 30.662 1.00 30.73 302 GLN A CA 1
ATOM 2434 C C . GLN A 1 302 ? 23.431 -12.886 30.837 1.00 30.73 302 GLN A C 1
ATOM 2436 O O . GLN A 1 302 ? 24.459 -13.386 31.287 1.00 30.73 302 GLN A O 1
ATOM 2441 N N . ASN A 1 303 ? 23.330 -11.586 30.551 1.00 24.70 303 ASN A N 1
ATOM 2442 C CA . ASN A 1 303 ? 24.181 -10.546 31.141 1.00 24.70 303 ASN A CA 1
ATOM 2443 C C . ASN A 1 303 ? 23.468 -9.173 31.067 1.00 24.70 303 ASN A C 1
ATOM 2445 O O . ASN A 1 303 ? 22.521 -9.035 30.288 1.00 24.70 303 ASN A O 1
ATOM 2449 N N . PRO A 1 304 ? 23.799 -8.201 31.942 1.00 30.09 304 PRO A N 1
ATOM 2450 C CA . PRO A 1 304 ? 22.741 -7.430 32.599 1.00 30.09 304 PRO A CA 1
ATOM 2451 C C . PRO A 1 304 ? 22.489 -6.020 32.047 1.00 30.09 304 PRO A C 1
ATOM 2453 O O . PRO A 1 304 ? 23.366 -5.368 31.493 1.00 30.09 304 PRO A O 1
ATOM 2456 N N . GLN A 1 305 ? 21.262 -5.562 32.314 1.00 36.66 305 GLN A N 1
ATOM 2457 C CA . GLN A 1 305 ? 20.746 -4.185 32.340 1.00 36.66 305 GLN A CA 1
ATOM 2458 C C . GLN A 1 305 ? 21.741 -3.034 32.069 1.00 36.66 305 GLN A C 1
ATOM 2460 O O . GLN A 1 305 ? 22.538 -2.668 32.932 1.00 36.66 305 GLN A O 1
ATOM 2465 N N . HIS A 1 306 ? 21.536 -2.323 30.955 1.00 27.34 306 HIS A N 1
ATOM 2466 C CA . HIS A 1 306 ? 21.935 -0.919 30.824 1.00 27.34 306 HIS A CA 1
ATOM 2467 C C . HIS A 1 306 ? 20.694 -0.019 30.911 1.00 27.34 306 HIS A C 1
ATOM 2469 O O . HIS A 1 306 ? 19.802 -0.099 30.073 1.00 27.34 306 HIS A O 1
ATOM 2475 N N . GLN A 1 307 ? 20.637 0.849 31.927 1.00 27.39 307 GLN A N 1
ATOM 2476 C CA . GLN A 1 307 ? 19.645 1.927 31.996 1.00 27.39 307 GLN A CA 1
ATOM 2477 C C . GLN A 1 307 ? 20.016 3.041 31.010 1.00 27.39 307 GLN A C 1
ATOM 2479 O O . GLN A 1 307 ? 21.067 3.670 31.163 1.00 27.39 307 GLN A O 1
ATOM 2484 N N . GLU A 1 308 ? 19.142 3.342 30.050 1.00 30.78 308 GLU A N 1
ATOM 2485 C CA . GLU A 1 308 ? 19.251 4.577 29.270 1.00 30.78 308 GLU A CA 1
ATOM 2486 C C . GLU A 1 308 ? 18.975 5.798 30.161 1.00 30.78 308 GLU A C 1
ATOM 2488 O O . GLU A 1 308 ? 17.997 5.845 30.908 1.00 30.78 308 GLU A O 1
ATOM 2493 N N . ARG A 1 309 ? 19.842 6.814 30.075 1.00 30.67 309 ARG A N 1
ATOM 2494 C CA . ARG A 1 309 ? 19.621 8.137 30.676 1.00 30.67 309 ARG A CA 1
ATOM 2495 C C . ARG A 1 309 ? 19.450 9.161 29.562 1.00 30.67 309 ARG A C 1
ATOM 2497 O O . ARG A 1 309 ? 20.425 9.545 28.921 1.00 30.67 309 ARG A O 1
ATOM 2504 N N . VAL A 1 310 ? 18.215 9.603 29.352 1.00 34.38 310 VAL A N 1
ATOM 2505 C CA . VAL A 1 310 ? 17.872 10.654 28.385 1.00 34.38 310 VAL A CA 1
ATOM 2506 C C . VAL A 1 310 ? 18.161 12.031 28.996 1.00 34.38 310 VAL A C 1
ATOM 2508 O O . VAL A 1 310 ? 17.843 12.274 30.160 1.00 34.38 310 VAL A O 1
ATOM 2511 N N . LEU A 1 311 ? 18.779 12.930 28.223 1.00 35.22 311 LEU A N 1
ATOM 2512 C CA . LEU A 1 311 ? 19.003 14.329 28.610 1.00 35.22 311 LEU A CA 1
ATOM 2513 C C . LEU A 1 311 ? 17.796 15.186 28.210 1.00 35.22 311 LEU A C 1
ATOM 2515 O O . LEU A 1 311 ? 17.310 15.078 27.087 1.00 35.22 311 LEU A O 1
ATOM 2519 N N . SER A 1 312 ? 17.340 16.064 29.103 1.00 37.72 312 SER A N 1
ATOM 2520 C CA . SER A 1 312 ? 16.168 16.913 28.857 1.00 37.72 312 SER A CA 1
ATOM 2521 C C . SER A 1 312 ? 16.497 18.161 28.031 1.00 37.72 312 SER A C 1
ATOM 2523 O O . SER A 1 312 ? 17.634 18.646 28.009 1.00 37.72 312 SER A O 1
ATOM 2525 N N . PHE A 1 313 ? 15.476 18.759 27.410 1.00 38.31 313 PHE A N 1
ATOM 2526 C CA . PHE A 1 313 ? 15.602 20.014 26.656 1.00 38.31 313 PHE A CA 1
ATOM 2527 C C . PHE A 1 313 ? 16.248 21.158 27.468 1.00 38.31 313 PHE A C 1
ATOM 2529 O O . PHE A 1 313 ? 17.026 21.944 26.928 1.00 38.31 313 PHE A O 1
ATOM 2536 N N . SER A 1 314 ? 16.001 21.210 28.783 1.00 38.00 314 SER A N 1
ATOM 2537 C CA . SER A 1 314 ? 16.630 22.170 29.705 1.00 38.00 314 SER A CA 1
ATOM 2538 C C . SER A 1 314 ? 18.149 21.991 29.814 1.00 38.00 314 SER A C 1
ATOM 2540 O O . SER A 1 314 ? 18.869 22.981 29.953 1.00 38.00 314 SER A O 1
ATOM 2542 N N . GLN A 1 315 ? 18.641 20.752 29.749 1.00 43.34 315 GLN A N 1
ATOM 2543 C CA . GLN A 1 315 ? 20.074 20.454 29.755 1.00 43.34 315 GLN A CA 1
ATOM 2544 C C . GLN A 1 315 ? 20.684 20.765 28.383 1.00 43.34 315 GLN A C 1
ATOM 2546 O O . GLN A 1 315 ? 21.766 21.341 28.306 1.00 43.34 315 GLN A O 1
ATOM 2551 N N . PHE A 1 316 ? 19.956 20.480 27.298 1.00 42.12 316 PHE A N 1
ATOM 2552 C CA . PHE A 1 316 ? 20.373 20.833 25.941 1.00 42.12 316 PHE A CA 1
ATOM 2553 C C . PHE A 1 316 ? 20.529 22.353 25.756 1.00 42.12 316 PHE A C 1
ATOM 2555 O O . PHE A 1 316 ? 21.556 22.803 25.249 1.00 42.12 316 PHE A O 1
ATOM 2562 N N . SER A 1 317 ? 19.578 23.171 26.230 1.00 42.44 317 SER A N 1
ATOM 2563 C CA . SER A 1 317 ? 19.626 24.631 26.039 1.00 42.44 317 SER A CA 1
ATOM 2564 C C . SER A 1 317 ? 20.783 25.332 26.760 1.00 42.44 317 SER A C 1
ATOM 2566 O O . SER A 1 317 ? 21.168 26.423 26.351 1.00 42.44 317 SER A O 1
ATOM 2568 N N . GLN A 1 318 ? 21.341 24.729 27.817 1.00 46.59 318 GLN A N 1
ATOM 2569 C CA . GLN A 1 318 ? 22.516 25.262 28.524 1.00 46.59 318 GLN A CA 1
ATOM 2570 C C . GLN A 1 318 ? 23.841 24.948 27.812 1.00 46.59 318 GLN A C 1
ATOM 2572 O O . GLN A 1 318 ? 24.840 25.616 28.062 1.00 46.59 318 GLN A O 1
ATOM 2577 N N . ILE A 1 319 ? 23.858 23.946 26.927 1.00 46.78 319 ILE A N 1
ATOM 2578 C CA . ILE A 1 319 ? 25.071 23.463 26.249 1.00 46.78 319 ILE A CA 1
ATOM 2579 C C . ILE A 1 319 ? 25.352 24.241 24.948 1.00 46.78 319 ILE A C 1
ATOM 2581 O O . ILE A 1 319 ? 26.491 24.267 24.491 1.00 46.78 319 ILE A O 1
ATOM 2585 N N . VAL A 1 320 ? 24.352 24.908 24.357 1.00 42.62 320 VAL A N 1
ATOM 2586 C CA . VAL A 1 320 ? 24.474 25.639 23.075 1.00 42.62 320 VAL A CA 1
ATOM 2587 C C . VAL A 1 320 ? 25.042 27.058 23.279 1.00 42.62 320 VAL A C 1
ATOM 2589 O O . VAL A 1 320 ? 24.365 28.060 23.029 1.00 42.62 320 VAL A O 1
ATOM 2592 N N . ILE A 1 321 ? 26.296 27.129 23.743 1.00 39.12 321 ILE A N 1
ATOM 2593 C CA . ILE A 1 321 ? 27.119 28.352 23.863 1.00 39.12 321 ILE A CA 1
ATOM 2594 C C . ILE A 1 321 ? 28.368 28.227 22.967 1.00 39.12 321 ILE A C 1
ATOM 2596 O O . ILE A 1 321 ? 29.150 27.258 23.105 1.00 39.12 321 ILE A O 1
#

InterPro domains:
  IPR004875 DDE superfamily endonuclease domain [PF03184] (142-274)

Nearest PDB structures (foldseek):
  6rwo-assembly1_I  TM=3.599E-01  e=1.014E-02  Simian immunodeficiency virus
  8w2r-assembly1_I  TM=5.315E-01  e=8.616E-02  Human immunodeficiency virus 1
  8fnd-assembly1_G  TM=3.878E-01  e=2.794E-02  Homo sapiens
  8fnh-assembly1_G  TM=3.718E-01  e=2.497E-02  Homo sapiens
  8fnn-assembly1_A  TM=3.676E-01  e=2.360E-02  Homo sapiens

Mean predicted aligned error: 16.36 Å

Radius of gyration: 23.98 Å; Cα contacts (8 Å, |Δi|>4): 366; chains: 1; bounding box: 54×62×63 Å

Foldseek 3Di:
DDDDDDDDDDLDDPQVVQVVQLVVCVVPPDDDPDDNSGDDPVVVVVVCVLCVVDDNDDPDPDDPPPPQDALVNQVVLLVVVCVVCVVVVNNCQLQVPLQEAEADWAFDDFDPDDDDDTAIADPHEGEDADQDWDQDDAQADNLYTYFYDNVNDDALVSLQCCVVPHVLVVCVVVVPDAQGEYEYAPDPSCPDPSNCVSCVVSRYHYDHDDHPCCCQAHLCVVQNRVQLNVLLVVLSVVVCVVPPPDTGDPNNSNNSSVSSCVVRDDPVSSVVSCVSNCSRNNDSVPTPSVVRPDPDDDDDDDDDDDDDDDDDPVNVVVSPD

pLDDT: mean 72.08, std 22.94, range [21.08, 97.31]

Secondary structure (DSSP, 8-state):
-------PPP---HHHHHHHHHHHHHHS----S-GGG---HHHHHHHHHH-TTS---------S-S----HHHHHHHHHHHHHHHHHTT-GGGGT-TTSEEE---EEE-S-SSS----EEESTT----SSS---S--TTS-TT------TTSS--HHHHHHHIIIIIHHHHHHTTPPSPEEEEE---TTTT-HHHHHHHHHTTEEEEEPPTT-HHHH-HIIIIIHHHHHHHHHHHHHHHHHHSTT----HHHHHHHHHHHHHHH--HHHHHHHHHHTTBTTB-GGGS-GGGSTT---------------PPPHHHHHHH--